Protein AF-A0A7J7PMC8-F1 (afdb_monomer_lite)

pLDDT: mean 83.86, std 11.45, range [52.03, 97.31]

Sequence (233 aa):
MDSVKEAADKAATAVDSGLNQASSTVRSTLAQATATAQGWLAHGETYWNTAKAHANETVGYFGTLEDEAVGYLKGGLEYCVHHPYVSYPAAAAITLAALPGVRRAAYRATLGRLRNPEAVVSSAEAKLSTIGAKAEEFGAESRKLQGRAQLAHEEMMRGYTKLKAARQELQRLESAVGRSERMAGAVLSDLRAMRQNPRATELRSEAALKLSLLRQQRSALQKEIKWIAAKDV

Radius of gyration: 49.26 Å; chains: 1; bounding box: 99×96×105 Å

Foldseek 3Di:
DVVVVVVVVVVVVVVVVVVVVVVVVVVVVVVVVVVVVVVVVVVVVVVVVVVVVVVVVVVVVVVVVVVVVVVVVVVVVVVCVVCVVPNVVVVVVVVQCPDPVNVVVVCCVPVVVVDDPVVVVVVVVVVVVVVVVVVVVVVVVVVVVVVVVVVVVVVVVVVLVVLVVVLVVLVVVLVVLVVVLVVLVVLLVVLVVVPPDPVSVVVNVVSVVSNVVSVVVSVVSVVSSVVSVVVND

Secondary structure (DSSP, 8-state):
-HHHHHHHHHHHHHHHHHHHHHHHHHHHHHHHHHHHHHHHHHHHHHHHHHHHHHHHHHHHHHHHHHHHHHHHHHHHHHHHHH-HHHHHHHHHHHHHHHSHHHHHHHHHHHTGGGS-HHHHHHHHHHHHHHHHHHHHHHHHHHHHHHHHHHHHHHHHHHHHHHHHHHHHHHHHHHHHHHHHHHHHHHHHHHHHH-TT-HHHHHHHHHHHHHHHHHHHHHHHHHHHHHHHHHT--

Structure (mmCIF, N/CA/C/O backbone):
data_AF-A0A7J7PMC8-F1
#
_entry.id   AF-A0A7J7PMC8-F1
#
loop_
_atom_site.group_PDB
_atom_site.id
_atom_site.type_symbol
_atom_site.label_atom_id
_atom_site.label_alt_id
_atom_site.label_comp_id
_atom_site.label_asym_id
_atom_site.label_entity_id
_atom_site.label_seq_id
_atom_site.pdbx_PDB_ins_code
_atom_site.Cartn_x
_atom_site.Cartn_y
_atom_site.Cartn_z
_atom_site.occupancy
_atom_site.B_iso_or_equiv
_atom_site.auth_seq_id
_atom_site.auth_comp_id
_atom_site.auth_asym_id
_atom_site.auth_atom_id
_atom_site.pdbx_PDB_model_num
ATOM 1 N N . MET A 1 1 ? -62.720 65.442 -28.926 1.00 52.03 1 MET A N 1
ATOM 2 C CA . MET A 1 1 ? -62.947 63.994 -29.132 1.00 52.03 1 MET A CA 1
ATOM 3 C C . MET A 1 1 ? -62.563 63.537 -30.540 1.00 52.03 1 MET A C 1
ATOM 5 O O . MET A 1 1 ? -62.319 62.350 -30.710 1.00 52.03 1 MET A O 1
ATOM 9 N N . ASP A 1 2 ? -62.427 64.440 -31.518 1.00 55.53 2 ASP A N 1
ATOM 10 C CA . ASP A 1 2 ? -62.220 64.049 -32.924 1.00 55.53 2 ASP A CA 1
ATOM 11 C C . ASP A 1 2 ? -60.775 63.669 -33.289 1.00 55.53 2 ASP A C 1
ATOM 13 O O . ASP A 1 2 ? -60.567 62.784 -34.112 1.00 55.53 2 ASP A O 1
ATOM 17 N N . SER A 1 3 ? -59.768 64.209 -32.595 1.00 56.19 3 SER A N 1
ATOM 18 C CA . SER A 1 3 ? -58.355 63.862 -32.831 1.00 56.19 3 SER A CA 1
ATOM 19 C C . SER A 1 3 ? -57.987 62.419 -32.459 1.00 56.19 3 SER A C 1
ATOM 21 O O . SER A 1 3 ? -57.021 61.871 -32.981 1.00 56.19 3 SER A O 1
ATOM 23 N N . VAL A 1 4 ? -58.757 61.784 -31.569 1.00 56.53 4 VAL A N 1
ATOM 24 C CA . VAL A 1 4 ? -58.501 60.408 -31.109 1.00 56.53 4 VAL A CA 1
ATOM 25 C C . VAL A 1 4 ? -59.064 59.379 -32.094 1.00 56.53 4 VAL A C 1
ATOM 27 O O . VAL A 1 4 ? -58.475 58.316 -32.267 1.00 56.53 4 VAL A O 1
ATOM 30 N N . LYS A 1 5 ? -60.169 59.699 -32.781 1.00 61.41 5 LYS A N 1
ATOM 31 C CA . LYS A 1 5 ? -60.786 58.801 -33.771 1.00 61.41 5 LYS A CA 1
ATOM 32 C C . LYS A 1 5 ? -59.964 58.720 -35.056 1.00 61.41 5 LYS A C 1
ATOM 34 O O . LYS A 1 5 ? -59.686 57.627 -35.528 1.00 61.41 5 LYS A O 1
ATOM 39 N N . GLU A 1 6 ? -59.474 59.853 -35.556 1.00 62.59 6 GLU A N 1
ATOM 40 C CA . GLU A 1 6 ? -58.643 59.868 -36.767 1.00 62.59 6 GLU A CA 1
ATOM 41 C C . GLU A 1 6 ? -57.285 59.170 -36.558 1.00 62.59 6 GLU A C 1
ATOM 43 O O . GLU A 1 6 ? -56.764 58.507 -37.458 1.00 62.59 6 GLU A O 1
ATOM 48 N N . ALA A 1 7 ? -56.725 59.265 -35.348 1.00 58.41 7 ALA A N 1
ATOM 49 C CA . ALA A 1 7 ? -55.521 58.529 -34.976 1.00 58.41 7 ALA A CA 1
ATOM 50 C C . ALA A 1 7 ? -55.766 57.009 -34.909 1.00 58.41 7 ALA A C 1
ATOM 52 O O . ALA A 1 7 ? -54.889 56.235 -35.293 1.00 58.41 7 ALA A O 1
ATOM 53 N N . ALA A 1 8 ? -56.954 56.578 -34.472 1.00 58.22 8 ALA A N 1
ATOM 54 C CA . ALA A 1 8 ? -57.319 55.165 -34.401 1.00 58.22 8 ALA A CA 1
ATOM 55 C C . ALA A 1 8 ? -57.505 54.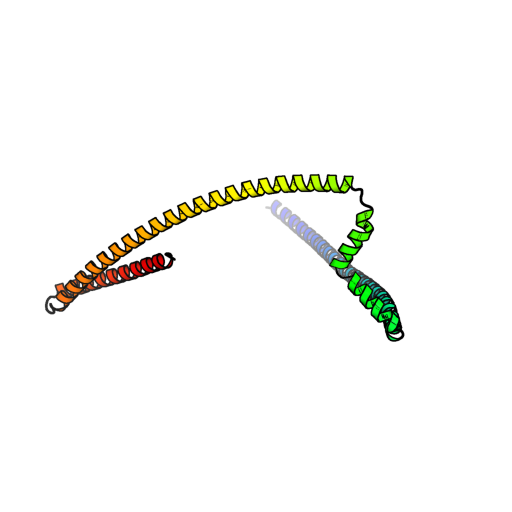533 -35.793 1.00 58.22 8 ALA A C 1
ATOM 57 O O . ALA A 1 8 ? -57.011 53.432 -36.025 1.00 58.22 8 ALA A O 1
ATOM 58 N N . ASP A 1 9 ? -58.119 55.240 -36.744 1.00 67.06 9 ASP A N 1
ATOM 59 C CA . ASP A 1 9 ? -58.353 54.712 -38.100 1.00 67.06 9 ASP A CA 1
ATOM 60 C C . ASP A 1 9 ? -57.059 54.635 -38.934 1.00 67.06 9 ASP A C 1
ATOM 62 O O . ASP A 1 9 ? -56.828 53.680 -39.686 1.00 67.06 9 ASP A O 1
ATOM 66 N N . LYS A 1 10 ? -56.148 55.600 -38.750 1.00 64.56 10 LYS A N 1
ATOM 67 C CA . LYS A 1 10 ? -54.796 55.547 -39.337 1.00 64.56 10 LYS A CA 1
ATOM 68 C C . LYS A 1 10 ? -53.956 54.427 -38.722 1.00 64.56 10 LYS A C 1
ATOM 70 O O . LYS A 1 10 ? -53.191 53.780 -39.433 1.00 64.56 10 LYS A O 1
ATOM 75 N N . ALA A 1 11 ? -54.126 54.156 -37.427 1.00 56.31 11 ALA A N 1
ATOM 76 C CA . ALA A 1 11 ? -53.477 53.025 -36.775 1.00 56.31 11 ALA A CA 1
ATOM 77 C C . ALA A 1 11 ? -54.032 51.681 -37.280 1.00 56.31 11 ALA A C 1
ATOM 79 O O . ALA A 1 11 ? -53.249 50.785 -37.576 1.00 56.31 11 ALA A O 1
ATOM 80 N N . ALA A 1 12 ? -55.350 51.549 -37.455 1.00 59.19 12 ALA A N 1
ATOM 81 C CA . ALA A 1 12 ? -55.974 50.320 -37.948 1.00 59.19 12 ALA A CA 1
ATOM 82 C C . ALA A 1 12 ? -55.520 49.964 -39.377 1.00 59.19 12 ALA A C 1
ATOM 84 O O . ALA A 1 12 ? -55.101 48.841 -39.646 1.00 59.19 12 ALA A O 1
ATOM 85 N N . THR A 1 13 ? -55.498 50.945 -40.280 1.00 68.75 13 THR A N 1
ATOM 86 C CA . THR A 1 13 ? -55.060 50.742 -41.674 1.00 68.75 13 THR A CA 1
ATOM 87 C C . THR A 1 13 ? -53.552 50.480 -41.802 1.00 68.75 13 THR A C 1
ATOM 89 O O . THR A 1 13 ? -53.120 49.686 -42.648 1.00 68.75 13 THR A O 1
ATOM 92 N N . ALA A 1 14 ? -52.733 51.081 -40.933 1.00 62.78 14 ALA A N 1
ATOM 93 C CA . ALA A 1 14 ? -51.304 50.780 -40.835 1.00 62.78 14 ALA A CA 1
ATOM 94 C C . ALA A 1 14 ? -51.043 49.360 -40.297 1.00 62.78 14 ALA A C 1
ATOM 96 O O . ALA A 1 14 ? -50.119 48.685 -40.752 1.00 62.78 14 ALA A O 1
ATOM 97 N N . VAL A 1 15 ? -51.880 48.877 -39.374 1.00 64.44 15 VAL A N 1
ATOM 98 C CA . VAL A 1 15 ? -51.790 47.511 -38.838 1.00 64.44 15 VAL A CA 1
ATOM 99 C C . VAL A 1 15 ? -52.182 46.476 -39.895 1.00 64.44 15 VAL A C 1
ATOM 101 O O . VAL A 1 15 ? -51.445 45.510 -40.082 1.00 64.44 15 VAL A O 1
ATOM 104 N N . ASP A 1 16 ? -53.262 46.691 -40.649 1.00 70.56 16 ASP A N 1
ATOM 105 C CA . ASP 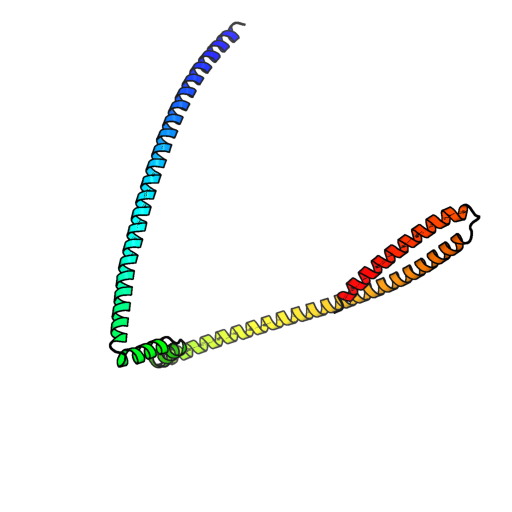A 1 16 ? -53.711 45.741 -41.680 1.00 70.56 16 ASP A CA 1
ATOM 106 C C . ASP A 1 16 ? -52.749 45.645 -42.874 1.00 70.56 16 ASP A C 1
ATOM 108 O O . ASP A 1 16 ? -52.487 44.560 -43.405 1.00 70.56 16 ASP A O 1
ATOM 112 N N . SER A 1 17 ? -52.172 46.771 -43.298 1.00 67.38 17 SER A N 1
ATOM 113 C CA . SER A 1 17 ? -51.145 46.774 -44.348 1.00 67.38 17 SER A CA 1
ATOM 114 C C . SER A 1 17 ? -49.839 46.125 -43.872 1.00 67.38 17 SER A C 1
ATOM 116 O O . SER A 1 17 ? -49.246 45.332 -44.612 1.00 67.38 17 SER A O 1
ATOM 118 N N . GLY A 1 18 ? -49.445 46.369 -42.616 1.00 60.53 18 GLY A N 1
ATOM 119 C CA . GLY A 1 18 ? -48.315 45.697 -41.974 1.00 60.53 18 GLY A CA 1
ATOM 120 C C . GLY A 1 18 ? -48.511 44.182 -41.852 1.00 60.53 18 GLY A C 1
ATOM 121 O O . GLY A 1 18 ? -47.595 43.414 -42.151 1.00 60.53 18 GLY A O 1
ATOM 122 N N . LEU A 1 19 ? -49.718 43.731 -41.499 1.00 67.56 19 LEU A N 1
ATOM 123 C CA . LEU A 1 19 ? -50.051 42.312 -41.357 1.00 67.56 19 LEU A CA 1
ATOM 124 C C . LEU A 1 19 ? -50.004 41.568 -42.699 1.00 67.56 19 LEU A C 1
ATOM 126 O O . LEU A 1 19 ? -49.480 40.454 -42.782 1.00 67.56 19 LEU A O 1
ATOM 130 N N . ASN A 1 20 ? -50.492 42.191 -43.773 1.00 72.88 20 ASN A N 1
ATOM 131 C CA . ASN A 1 20 ? -50.472 41.586 -45.103 1.00 72.88 20 ASN A CA 1
ATOM 132 C C . ASN A 1 20 ? -49.051 41.461 -45.667 1.00 72.88 20 ASN A C 1
ATOM 134 O O . ASN A 1 20 ? -48.698 40.397 -46.190 1.00 72.88 20 ASN A O 1
ATOM 138 N N . GLN A 1 21 ? -48.210 42.487 -45.495 1.00 68.38 21 GLN A N 1
ATOM 139 C CA . GLN A 1 21 ? -46.796 42.413 -45.873 1.00 68.38 21 GLN A CA 1
ATOM 140 C C . GLN A 1 21 ? -46.060 41.338 -45.070 1.00 68.38 21 GLN A C 1
ATOM 142 O O . GLN A 1 21 ? -45.374 40.509 -45.672 1.00 68.38 21 GLN A O 1
ATOM 147 N N . ALA A 1 22 ? -46.284 41.269 -43.754 1.00 62.62 22 ALA A N 1
ATOM 148 C CA . ALA A 1 22 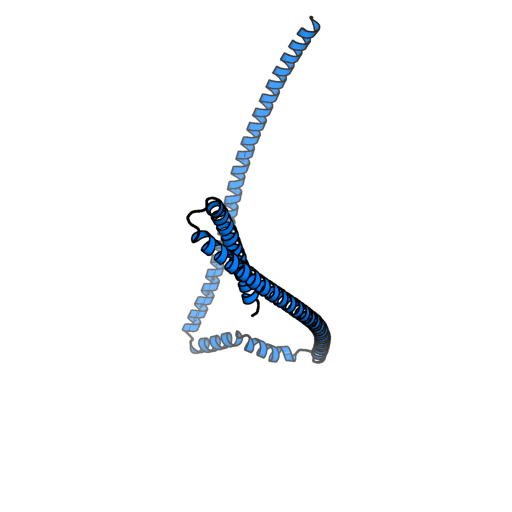? -45.722 40.225 -42.902 1.00 62.62 22 ALA A CA 1
ATOM 149 C C . ALA A 1 22 ? -46.166 38.812 -43.327 1.00 62.62 22 ALA A C 1
ATOM 151 O O . ALA A 1 22 ? -45.364 37.883 -43.338 1.00 62.62 22 ALA A O 1
ATOM 152 N N . SER A 1 23 ? -47.422 38.625 -43.745 1.00 69.88 23 SER A N 1
ATOM 153 C CA . SER A 1 23 ? -47.885 37.309 -44.207 1.00 69.88 23 SER A CA 1
ATOM 154 C C . SER A 1 23 ? -47.212 36.874 -45.516 1.00 69.88 23 SER A C 1
ATOM 156 O O . SER A 1 23 ? -46.875 35.700 -45.692 1.00 69.88 23 SER A O 1
ATOM 158 N N . SER A 1 24 ? -46.981 37.820 -46.432 1.00 72.81 24 SER A N 1
ATOM 159 C CA . SER A 1 24 ? -46.370 37.536 -47.731 1.00 72.81 24 SER A CA 1
ATOM 160 C C . SER A 1 24 ? -44.886 37.181 -47.604 1.00 72.81 24 SER A C 1
ATOM 162 O O . SER A 1 24 ? -44.416 36.262 -48.278 1.00 72.81 24 SER A O 1
ATOM 164 N N . THR A 1 25 ? -44.172 37.828 -46.677 1.00 69.06 25 THR A N 1
ATOM 165 C CA . THR A 1 25 ? -42.769 37.527 -46.370 1.00 69.06 25 THR A CA 1
ATOM 166 C C . THR A 1 25 ? -42.620 36.199 -45.632 1.00 69.06 25 THR A C 1
ATOM 168 O O . THR A 1 25 ? -41.703 35.435 -45.925 1.00 69.06 25 THR A O 1
ATOM 171 N N . VAL A 1 26 ? -43.552 35.843 -44.743 1.00 72.50 26 VAL A N 1
ATOM 172 C CA . VAL A 1 26 ? -43.572 34.517 -44.096 1.00 72.50 26 VAL A CA 1
ATOM 173 C C . VAL A 1 26 ? -43.814 33.393 -45.112 1.00 72.50 26 VAL A C 1
ATOM 175 O O . VAL A 1 26 ? -43.159 32.355 -45.063 1.00 72.50 26 VAL A O 1
ATOM 178 N N . ARG A 1 27 ? -44.718 33.582 -46.080 1.00 73.00 27 ARG A N 1
ATOM 179 C CA . ARG A 1 27 ? -44.982 32.556 -47.106 1.00 73.00 27 ARG A CA 1
ATOM 180 C C . ARG A 1 27 ? -43.808 32.367 -48.063 1.00 73.00 27 ARG A C 1
ATOM 182 O O . ARG A 1 27 ? -43.481 31.229 -48.395 1.00 73.00 27 ARG A O 1
ATOM 189 N N . SER A 1 28 ? -43.167 33.451 -48.496 1.00 75.00 28 SER A N 1
ATOM 190 C CA . SER A 1 28 ? -42.015 33.363 -49.399 1.00 75.00 28 SER A CA 1
ATOM 191 C C . SER A 1 28 ? -40.790 32.760 -48.709 1.00 75.00 28 SER A C 1
ATOM 193 O O . SER A 1 28 ? -40.121 31.912 -49.299 1.00 75.00 28 SER A O 1
ATOM 195 N N . THR A 1 29 ? -40.541 33.105 -47.442 1.00 66.38 29 THR A N 1
ATOM 196 C CA . THR A 1 29 ? -39.465 32.493 -46.645 1.00 66.38 29 THR A CA 1
ATOM 197 C C . THR A 1 29 ? -39.708 31.007 -46.398 1.00 66.38 29 THR A C 1
ATOM 199 O O . THR A 1 29 ? -38.778 30.216 -46.528 1.00 66.38 29 THR A O 1
ATOM 202 N N . LEU A 1 30 ? -40.951 30.589 -46.142 1.00 70.69 30 LEU A N 1
ATOM 203 C CA . LEU A 1 30 ? -41.291 29.172 -45.992 1.00 70.69 30 LEU A CA 1
ATOM 204 C C . LEU A 1 30 ? -41.122 28.385 -47.307 1.00 70.69 30 LEU A C 1
ATOM 206 O O . LEU A 1 30 ? -40.596 27.270 -47.306 1.00 70.69 30 LEU A O 1
ATOM 210 N N . ALA A 1 31 ? -41.516 28.963 -48.444 1.00 75.94 31 ALA A N 1
ATOM 211 C CA . ALA A 1 31 ? -41.320 28.347 -49.759 1.00 75.94 31 ALA A CA 1
ATOM 212 C C . ALA A 1 31 ? -39.826 28.206 -50.115 1.00 75.94 31 ALA A C 1
ATOM 214 O O . ALA A 1 31 ? -39.395 27.174 -50.626 1.00 75.94 31 ALA A O 1
ATOM 215 N N . GLN A 1 32 ? -39.006 29.205 -49.784 1.00 74.75 32 GLN A N 1
ATOM 216 C CA . GLN A 1 32 ? -37.554 29.131 -49.969 1.00 74.75 32 GLN A CA 1
ATOM 217 C C . GLN A 1 32 ? -36.899 28.136 -48.999 1.00 74.75 32 GLN A C 1
ATOM 219 O O . GLN A 1 32 ? -36.015 27.381 -49.401 1.00 74.75 32 GLN A O 1
ATOM 224 N N . ALA A 1 33 ? -37.357 28.067 -47.746 1.00 66.25 33 ALA A N 1
ATOM 225 C CA . ALA A 1 33 ? -36.868 27.102 -46.762 1.00 66.25 33 ALA A CA 1
ATOM 226 C C . ALA A 1 33 ? -37.178 25.652 -47.171 1.00 66.25 33 ALA A C 1
ATOM 228 O O . ALA A 1 33 ? -36.346 24.765 -47.009 1.00 66.25 33 ALA A O 1
ATOM 229 N N . THR A 1 34 ? -38.351 25.403 -47.753 1.00 69.50 34 THR A N 1
ATOM 230 C CA . THR A 1 34 ? -38.737 24.062 -48.223 1.00 69.50 34 THR A CA 1
ATOM 231 C C . THR A 1 34 ? -37.997 23.656 -49.497 1.00 69.50 34 THR A C 1
ATOM 233 O O . THR A 1 34 ? -37.491 22.537 -49.567 1.00 69.50 34 THR A O 1
ATOM 236 N N . ALA A 1 35 ? -37.844 24.563 -50.467 1.00 73.31 35 ALA A N 1
ATOM 237 C CA . ALA A 1 35 ? -37.069 24.300 -51.682 1.00 73.31 35 ALA A CA 1
ATOM 238 C C . ALA A 1 35 ? -35.579 24.062 -51.379 1.00 73.31 35 ALA A C 1
ATOM 240 O O . ALA A 1 35 ? -34.966 23.147 -51.928 1.00 73.31 35 ALA A O 1
ATOM 241 N N . THR A 1 36 ? -35.001 24.841 -50.458 1.00 70.81 36 THR A N 1
ATOM 242 C CA . THR A 1 36 ? -33.620 24.618 -50.007 1.00 70.81 36 THR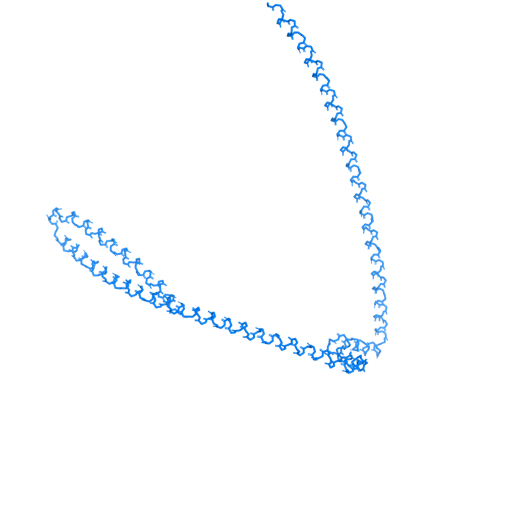 A CA 1
ATOM 243 C C . THR A 1 36 ? -33.501 23.296 -49.257 1.00 70.81 36 THR A C 1
ATOM 245 O O . THR A 1 36 ? -32.619 22.512 -49.593 1.00 70.81 36 THR A O 1
ATOM 248 N N . ALA A 1 37 ? -34.410 22.979 -48.327 1.00 69.25 37 ALA A N 1
ATOM 249 C CA . ALA A 1 37 ? -34.408 21.698 -47.614 1.00 69.25 37 ALA A CA 1
ATOM 250 C C . ALA A 1 37 ? -34.471 20.483 -48.560 1.00 69.25 37 ALA A C 1
ATOM 252 O O . ALA A 1 37 ? -33.741 19.514 -48.362 1.00 69.25 37 ALA A O 1
ATOM 253 N N . GLN A 1 38 ? -35.283 20.543 -49.620 1.00 74.00 38 GLN A N 1
ATOM 254 C CA . GLN A 1 38 ? -35.335 19.485 -50.635 1.00 74.00 38 GLN A CA 1
ATOM 255 C C . GLN A 1 38 ? -34.044 19.404 -51.466 1.00 74.00 38 GLN A C 1
ATOM 257 O O . GLN A 1 38 ? -33.567 18.303 -51.744 1.00 74.00 38 GLN A O 1
ATOM 262 N N . GLY A 1 39 ? -33.430 20.545 -51.799 1.00 72.31 39 GLY A N 1
ATOM 263 C CA . GLY A 1 39 ? -32.120 20.591 -52.455 1.00 72.31 39 GLY A CA 1
ATOM 264 C C . GLY A 1 39 ? -31.012 19.938 -51.621 1.00 72.31 39 GLY A C 1
ATOM 265 O O . GLY A 1 39 ? -30.233 19.147 -52.151 1.00 72.31 39 GLY A O 1
ATOM 266 N N . TRP A 1 40 ? -30.991 20.187 -50.306 1.00 70.50 40 TRP A N 1
ATOM 267 C CA . TRP A 1 40 ? -30.036 19.573 -49.374 1.00 70.50 40 TRP A CA 1
ATOM 268 C C . TRP A 1 40 ? -30.191 18.051 -49.279 1.00 70.50 40 TRP A C 1
ATOM 270 O O . TRP A 1 40 ? -29.186 17.343 -49.250 1.00 70.50 40 TRP A O 1
ATOM 280 N N . LEU A 1 41 ? -31.423 17.534 -49.276 1.00 75.38 41 LEU A N 1
ATOM 281 C CA . LEU A 1 41 ? -31.673 16.088 -49.260 1.00 75.38 41 LEU A CA 1
ATOM 282 C C . LEU A 1 41 ? -31.197 15.411 -50.551 1.00 75.38 41 LEU A C 1
ATOM 284 O O . LEU A 1 41 ? -30.495 14.402 -50.487 1.00 75.38 41 LEU A O 1
ATOM 288 N N . ALA A 1 42 ? -31.497 16.004 -51.710 1.00 75.06 42 ALA A N 1
ATOM 289 C CA . ALA A 1 42 ? -31.033 15.490 -52.998 1.00 75.06 42 ALA A CA 1
ATOM 290 C C . ALA A 1 42 ? -29.498 15.511 -53.102 1.00 75.06 42 ALA A C 1
ATOM 292 O O . ALA A 1 42 ? -28.886 14.560 -53.587 1.00 75.06 42 ALA A O 1
ATOM 293 N N . HIS A 1 43 ? -28.853 16.567 -52.594 1.00 76.62 43 HIS A N 1
ATOM 294 C CA . HIS A 1 43 ? -27.392 16.632 -52.538 1.00 76.62 43 HIS A CA 1
ATOM 295 C C . HIS A 1 43 ? -26.831 15.563 -51.588 1.00 76.62 43 HIS A C 1
ATOM 297 O O . HIS A 1 43 ? -25.891 14.857 -51.955 1.00 76.62 43 HIS A O 1
ATOM 303 N N . GLY A 1 44 ? -27.453 15.363 -50.422 1.00 74.94 44 GLY A N 1
ATOM 304 C CA . GLY A 1 44 ? -27.078 14.323 -49.461 1.00 74.94 44 GLY A CA 1
ATOM 305 C C . GLY A 1 44 ? -27.077 12.910 -50.053 1.00 74.94 44 GLY A C 1
ATOM 306 O O . GLY A 1 44 ? -26.111 12.171 -49.863 1.00 74.94 44 GLY A O 1
ATOM 307 N N . GLU A 1 45 ? -28.100 12.547 -50.832 1.00 78.19 45 GLU A N 1
ATOM 308 C CA . GLU A 1 45 ? -28.149 11.240 -51.503 1.00 78.19 45 GLU A CA 1
ATOM 309 C C . GLU A 1 45 ? -27.053 11.079 -52.561 1.00 78.19 45 GLU A C 1
ATOM 3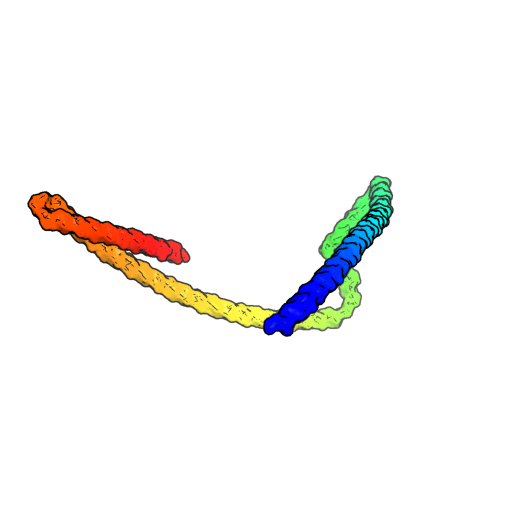11 O O . GLU A 1 45 ? -26.436 10.016 -52.655 1.00 78.19 45 GLU A O 1
ATOM 316 N N . THR A 1 46 ? -26.755 12.129 -53.331 1.00 80.06 46 THR A N 1
ATOM 317 C CA . THR A 1 46 ? -25.687 12.055 -54.338 1.00 80.06 46 THR A CA 1
ATOM 318 C C . THR A 1 46 ? -24.305 11.870 -53.708 1.00 80.06 46 THR A C 1
ATOM 320 O O . THR A 1 46 ? -23.561 11.006 -54.167 1.00 80.06 46 THR A O 1
ATOM 323 N N . TYR A 1 47 ? -23.983 12.578 -52.616 1.00 80.69 47 TYR A N 1
ATOM 324 C CA . TYR A 1 47 ? -22.728 12.377 -51.874 1.00 80.69 47 TYR A CA 1
ATOM 325 C C . TYR A 1 47 ? -22.634 10.987 -51.245 1.00 80.69 47 TYR A C 1
ATOM 327 O O . TYR A 1 47 ? -21.566 10.381 -51.210 1.00 80.69 47 TYR A O 1
ATOM 335 N N . TRP A 1 48 ? -23.755 10.462 -50.753 1.00 78.00 48 TRP A N 1
ATOM 336 C CA . TRP A 1 48 ? -23.792 9.131 -50.161 1.00 78.00 48 TRP A CA 1
ATOM 337 C C . TRP A 1 48 ? -23.545 8.030 -51.197 1.00 78.00 48 TRP A C 1
ATOM 339 O O . TRP A 1 48 ? -22.791 7.086 -50.948 1.00 78.00 48 TRP A O 1
ATOM 349 N N . ASN A 1 49 ? -24.140 8.163 -52.381 1.00 86.00 49 ASN A N 1
ATOM 350 C CA . ASN A 1 49 ? -23.978 7.191 -53.455 1.00 86.00 49 ASN A CA 1
ATOM 351 C C . ASN A 1 49 ? -22.576 7.247 -54.082 1.00 86.00 49 ASN A C 1
ATOM 353 O O . ASN A 1 49 ? -22.005 6.193 -54.363 1.00 86.00 49 ASN A O 1
ATOM 357 N N . THR A 1 50 ? -21.976 8.433 -54.228 1.00 84.69 50 THR A N 1
ATOM 358 C CA . THR A 1 50 ? -20.583 8.559 -54.695 1.00 84.69 50 THR A CA 1
ATOM 359 C C . THR A 1 50 ? -19.584 8.033 -53.666 1.00 84.69 50 THR A C 1
ATOM 361 O O . THR A 1 50 ? -18.655 7.314 -54.032 1.00 84.69 50 THR A O 1
ATOM 364 N N . ALA A 1 51 ? -19.808 8.280 -52.371 1.00 79.62 51 ALA A N 1
ATOM 365 C CA . ALA A 1 51 ? -18.984 7.712 -51.306 1.00 79.62 51 ALA A CA 1
ATOM 366 C C . ALA A 1 51 ? -19.032 6.174 -51.293 1.00 79.62 51 ALA A C 1
ATOM 368 O O . ALA A 1 51 ? -17.993 5.523 -51.182 1.00 79.62 51 ALA A O 1
ATOM 369 N N . LYS A 1 52 ? -20.219 5.576 -51.468 1.00 87.69 52 LYS A N 1
ATOM 370 C CA . LYS A 1 52 ? -20.366 4.117 -51.602 1.00 87.69 52 LYS A CA 1
ATOM 371 C C . LYS A 1 52 ? -19.668 3.562 -52.841 1.00 87.69 52 LYS A C 1
ATOM 373 O O . LYS A 1 52 ? -19.069 2.494 -52.757 1.00 87.69 52 LYS A O 1
ATOM 378 N N . ALA A 1 53 ? -19.735 4.266 -53.969 1.00 85.81 53 ALA A N 1
ATOM 379 C CA . ALA A 1 53 ? -19.067 3.842 -55.196 1.00 85.81 53 ALA A CA 1
ATOM 380 C C . ALA A 1 53 ? -17.540 3.781 -55.010 1.00 85.81 53 ALA A C 1
ATOM 382 O O . ALA A 1 53 ? -16.940 2.749 -55.298 1.00 85.81 53 ALA A O 1
ATOM 383 N N . HIS A 1 54 ? -16.933 4.817 -54.421 1.00 82.94 54 HIS A N 1
ATOM 384 C CA . HIS A 1 54 ? -15.494 4.828 -54.126 1.00 82.94 54 HIS A CA 1
ATOM 385 C C . HIS A 1 54 ? -15.088 3.810 -53.048 1.00 82.94 54 HIS A C 1
ATOM 387 O O . HIS A 1 54 ? -14.023 3.196 -53.133 1.00 82.94 54 HIS A O 1
ATOM 393 N N . ALA A 1 55 ? -15.938 3.574 -52.045 1.00 78.19 55 ALA A N 1
ATOM 394 C CA . ALA A 1 55 ? -15.698 2.521 -51.060 1.00 78.19 55 ALA A CA 1
ATOM 395 C C . ALA A 1 55 ? -15.686 1.126 -51.713 1.00 78.19 55 ALA A C 1
ATOM 397 O O . ALA A 1 55 ? -14.794 0.328 -51.444 1.00 78.19 55 ALA A O 1
ATOM 398 N N . ASN A 1 56 ? -16.618 0.840 -52.623 1.00 84.38 56 ASN A N 1
ATOM 399 C CA . ASN A 1 56 ? -16.647 -0.446 -53.324 1.00 84.38 56 ASN A CA 1
ATOM 400 C C . ASN A 1 56 ? -15.488 -0.607 -54.316 1.00 84.38 56 ASN A C 1
ATOM 402 O O . ASN A 1 56 ? -14.951 -1.703 -54.449 1.00 84.38 56 ASN A O 1
ATOM 406 N N . GLU A 1 57 ? -15.072 0.470 -54.980 1.00 84.69 57 GLU A N 1
ATOM 407 C CA . GLU A 1 57 ? -13.916 0.466 -55.880 1.00 84.69 57 GLU A CA 1
ATOM 408 C C . GLU A 1 57 ? -12.611 0.162 -55.127 1.00 84.69 57 GLU A C 1
ATOM 410 O O . GLU A 1 57 ? -11.832 -0.693 -55.549 1.00 84.69 57 GLU A O 1
ATOM 415 N N . THR A 1 58 ? -12.403 0.793 -53.965 1.00 72.94 58 THR A N 1
ATOM 416 C CA . THR A 1 58 ? -11.223 0.521 -53.127 1.00 72.94 58 THR A CA 1
ATOM 417 C C . THR A 1 58 ? -11.222 -0.910 -52.596 1.00 72.94 58 THR A C 1
ATOM 419 O O . THR A 1 58 ? -10.196 -1.582 -52.688 1.00 72.94 58 THR A O 1
ATOM 422 N N . VAL A 1 59 ? -12.361 -1.421 -52.116 1.00 81.81 59 VAL A N 1
ATOM 423 C CA . VAL A 1 59 ? -12.487 -2.820 -51.670 1.00 81.81 59 VAL A CA 1
ATOM 424 C C . VAL A 1 59 ? -12.215 -3.800 -52.817 1.00 81.81 59 VAL A C 1
ATOM 426 O O . VAL A 1 59 ? -11.511 -4.786 -52.611 1.00 81.81 59 VAL A O 1
ATOM 429 N N . GLY A 1 60 ? -12.698 -3.513 -54.029 1.00 82.56 60 GLY A N 1
ATOM 430 C CA . GLY A 1 60 ? -12.405 -4.321 -55.215 1.00 82.56 60 GLY A CA 1
ATOM 431 C C . GLY A 1 60 ? -10.913 -4.347 -55.559 1.00 82.56 60 GLY A C 1
ATOM 432 O O . GLY A 1 60 ? -10.359 -5.417 -55.802 1.00 82.56 60 GLY A O 1
ATOM 433 N N . TYR A 1 61 ? -10.240 -3.195 -55.504 1.00 81.50 61 TYR A N 1
ATOM 434 C CA . TYR A 1 61 ? -8.797 -3.102 -55.746 1.00 81.50 61 TYR A CA 1
ATOM 435 C C . TYR A 1 61 ? -7.983 -3.892 -54.709 1.00 81.50 61 TYR A C 1
ATOM 437 O O . TYR A 1 61 ? -7.075 -4.642 -55.074 1.00 81.50 61 TYR A O 1
ATOM 445 N N . PHE A 1 62 ? -8.346 -3.803 -53.425 1.00 76.38 62 PHE A N 1
ATOM 446 C CA . PHE A 1 62 ? -7.725 -4.625 -52.381 1.00 76.38 62 PHE A CA 1
ATOM 447 C C . PHE A 1 62 ? -7.955 -6.120 -52.609 1.00 76.38 62 PHE A C 1
ATOM 449 O O . PHE A 1 62 ? -7.005 -6.885 -52.474 1.00 76.38 62 PHE A O 1
ATOM 456 N N . GLY A 1 63 ? -9.159 -6.520 -53.029 1.00 82.69 63 GLY A N 1
ATOM 457 C CA . GLY A 1 63 ? -9.457 -7.911 -53.374 1.00 82.69 63 GLY A CA 1
ATOM 458 C C . GLY A 1 63 ? -8.562 -8.446 -54.493 1.00 82.69 63 GLY A C 1
ATOM 459 O O . GLY A 1 63 ? -8.028 -9.541 -54.376 1.00 82.69 63 GLY A O 1
ATOM 460 N N . THR A 1 64 ? -8.303 -7.652 -55.538 1.00 86.31 64 THR A N 1
ATOM 461 C CA . THR A 1 64 ? -7.415 -8.084 -56.636 1.00 86.31 64 THR A CA 1
ATOM 462 C C . THR A 1 64 ? -5.954 -8.246 -56.211 1.00 86.31 64 THR A C 1
ATOM 464 O O . THR A 1 64 ? -5.295 -9.192 -56.637 1.00 86.31 64 THR A O 1
ATOM 467 N N . LEU A 1 65 ? -5.450 -7.362 -55.342 1.00 79.69 65 LEU A N 1
ATOM 468 C CA . LEU A 1 65 ? -4.095 -7.476 -54.792 1.00 79.69 65 LEU A CA 1
ATOM 469 C C . LEU A 1 65 ? -3.972 -8.656 -53.826 1.00 79.69 65 LEU A C 1
ATOM 471 O O . LEU A 1 65 ? -2.936 -9.321 -53.790 1.00 79.69 65 LEU A O 1
ATOM 475 N N . GLU A 1 66 ? -5.018 -8.907 -53.039 1.00 82.75 66 GLU A N 1
ATOM 476 C CA . GLU A 1 66 ? -5.085 -10.054 -52.142 1.00 82.75 66 GLU A CA 1
ATOM 477 C C . GLU A 1 66 ? -5.087 -11.362 -52.936 1.00 82.75 66 GLU A C 1
ATOM 479 O O . GLU A 1 66 ? -4.267 -12.232 -52.654 1.00 82.75 66 GLU A O 1
ATOM 484 N N . ASP A 1 67 ? -5.907 -11.472 -53.981 1.00 85.44 67 ASP A N 1
ATOM 485 C CA . ASP A 1 67 ? -5.955 -12.658 -54.838 1.00 85.44 67 ASP A CA 1
ATOM 486 C C . ASP A 1 67 ? -4.623 -12.913 -55.558 1.00 85.44 67 ASP A C 1
ATOM 488 O O . ASP A 1 67 ? -4.189 -14.063 -55.661 1.00 85.44 67 ASP A O 1
ATOM 492 N N . GLU A 1 68 ? -3.923 -11.866 -56.006 1.00 83.50 68 GLU A N 1
ATOM 493 C CA . GLU A 1 68 ? -2.602 -12.017 -56.625 1.00 83.50 68 GLU A CA 1
ATOM 494 C C . GLU A 1 68 ? -1.547 -12.472 -55.599 1.00 83.50 68 GLU A C 1
ATOM 496 O O . GLU A 1 68 ? -0.790 -13.415 -55.846 1.00 83.50 68 GLU A O 1
ATOM 501 N N . ALA A 1 69 ? -1.534 -11.871 -54.404 1.00 78.50 69 ALA A N 1
ATOM 502 C CA . ALA A 1 69 ? -0.626 -12.255 -53.324 1.00 78.50 69 ALA A CA 1
ATOM 503 C C . ALA A 1 69 ? -0.880 -13.691 -52.835 1.00 78.50 69 ALA A C 1
ATOM 505 O O . ALA A 1 69 ? 0.061 -14.472 -52.660 1.00 78.50 69 ALA A O 1
ATOM 506 N N . VAL A 1 70 ? -2.149 -14.065 -52.655 1.00 86.00 70 VAL A N 1
ATOM 507 C CA . VAL A 1 70 ? -2.564 -15.427 -52.298 1.00 86.00 70 VAL A CA 1
ATOM 508 C C . VAL A 1 70 ? -2.230 -16.398 -53.432 1.00 86.00 70 VAL A C 1
ATOM 510 O O . VAL A 1 70 ? -1.782 -17.512 -53.158 1.00 86.00 70 VAL A O 1
ATOM 513 N N . GLY A 1 71 ? -2.349 -15.975 -54.692 1.00 81.88 71 GLY A N 1
ATOM 514 C CA . GLY A 1 71 ? -1.928 -16.731 -55.870 1.00 81.88 71 GLY A CA 1
ATOM 515 C C . GLY A 1 71 ? -0.433 -17.060 -55.862 1.00 81.88 71 GLY A C 1
ATOM 516 O O . GLY A 1 71 ? -0.065 -18.228 -56.000 1.00 81.88 71 GLY A O 1
ATOM 517 N N . TYR A 1 72 ? 0.435 -16.073 -55.614 1.00 83.75 72 TYR A N 1
ATOM 518 C CA . TYR A 1 72 ? 1.881 -16.308 -55.492 1.00 83.75 72 TYR A CA 1
ATOM 519 C C . TYR A 1 72 ? 2.231 -17.204 -54.304 1.00 83.75 72 TYR A C 1
ATOM 521 O O . TYR A 1 72 ? 3.089 -18.082 -54.424 1.00 83.75 72 TYR A O 1
ATOM 529 N N . LEU A 1 73 ? 1.560 -17.025 -53.164 1.00 79.62 73 LEU A N 1
ATOM 530 C CA . LEU A 1 73 ? 1.758 -17.879 -51.992 1.00 79.62 73 LEU A CA 1
ATOM 531 C C . LEU A 1 73 ? 1.336 -19.322 -52.271 1.00 79.62 73 LEU A C 1
ATOM 533 O O . LEU A 1 73 ? 2.060 -20.248 -51.908 1.00 79.62 73 LEU A O 1
ATOM 537 N N . LYS A 1 74 ? 0.203 -19.522 -52.949 1.00 83.06 74 LYS A N 1
ATOM 538 C CA . LYS A 1 74 ? -0.293 -20.846 -53.323 1.00 83.06 74 LYS A CA 1
ATOM 539 C C . LYS A 1 74 ? 0.619 -21.519 -54.347 1.00 83.06 74 LYS A C 1
ATOM 541 O O . LYS A 1 74 ? 0.965 -22.677 -54.151 1.00 83.06 74 LYS A O 1
ATOM 546 N N . GLY A 1 75 ? 1.099 -20.787 -55.354 1.00 81.75 75 GLY A N 1
ATOM 547 C CA . GLY A 1 75 ? 2.085 -21.293 -56.314 1.00 81.75 75 GLY A CA 1
ATOM 548 C C . GLY A 1 75 ? 3.423 -21.646 -55.655 1.00 81.75 75 GLY A C 1
ATOM 549 O O . GLY A 1 75 ? 4.009 -22.689 -55.942 1.00 81.75 75 GLY A O 1
ATOM 550 N N . GLY A 1 76 ? 3.882 -20.830 -54.702 1.00 78.50 76 GLY A N 1
ATOM 551 C CA . GLY A 1 76 ? 5.058 -21.138 -53.888 1.00 78.50 76 GLY A CA 1
ATOM 552 C C . GLY A 1 76 ? 4.856 -22.369 -52.999 1.00 78.50 76 GLY A C 1
ATOM 553 O O . GLY A 1 76 ? 5.772 -23.181 -52.856 1.00 78.50 76 GLY A O 1
ATOM 554 N N . LEU A 1 77 ? 3.655 -22.554 -52.443 1.00 79.00 77 LEU A N 1
ATOM 555 C CA . LEU A 1 77 ? 3.298 -23.723 -51.639 1.00 79.00 77 LEU A CA 1
ATOM 556 C C . LEU A 1 77 ? 3.238 -24.993 -52.497 1.00 79.00 77 LEU A C 1
ATOM 558 O O . LEU A 1 77 ? 3.813 -26.009 -52.118 1.00 79.00 77 LEU A O 1
ATOM 562 N N . GLU A 1 78 ? 2.610 -24.927 -53.670 1.00 82.25 78 GLU A N 1
ATOM 563 C CA . GLU A 1 78 ? 2.574 -26.020 -54.647 1.00 82.25 78 GLU A CA 1
ATOM 564 C C . GLU A 1 78 ? 3.997 -26.401 -55.084 1.00 82.25 78 GLU A C 1
ATOM 566 O O . GLU A 1 78 ? 4.363 -27.578 -55.063 1.00 82.25 78 GLU A O 1
ATOM 571 N N . TYR A 1 79 ? 4.864 -25.417 -55.343 1.00 80.00 79 TYR A N 1
ATOM 572 C CA . TYR A 1 79 ? 6.281 -25.660 -55.620 1.00 80.00 79 TYR A CA 1
ATOM 573 C C . TYR A 1 79 ? 7.002 -26.362 -54.455 1.00 80.00 79 TYR A C 1
ATOM 575 O O . TYR A 1 79 ? 7.782 -27.294 -54.678 1.00 80.00 79 TYR A O 1
ATOM 583 N N . CYS A 1 80 ? 6.711 -25.967 -53.210 1.00 80.12 80 CYS A N 1
ATOM 584 C CA . CYS A 1 80 ? 7.267 -26.597 -52.011 1.00 80.12 80 CYS A CA 1
ATOM 585 C C . CYS A 1 80 ? 6.811 -28.050 -51.829 1.00 80.12 80 CYS A C 1
ATOM 587 O O . CYS A 1 80 ? 7.599 -28.869 -51.350 1.00 80.12 80 CYS A O 1
ATOM 589 N N . VAL A 1 81 ? 5.570 -28.364 -52.212 1.00 82.19 81 VAL A N 1
ATOM 590 C CA . VAL A 1 81 ? 5.005 -29.721 -52.177 1.00 82.19 81 VAL A CA 1
ATOM 591 C C . VAL A 1 81 ? 5.662 -30.614 -53.230 1.00 82.19 81 VAL A C 1
ATOM 593 O O . VAL A 1 81 ? 5.953 -31.774 -52.948 1.00 82.19 81 VAL A O 1
ATOM 596 N N . HIS A 1 82 ? 5.964 -30.077 -54.415 1.00 86.44 82 HIS A N 1
ATOM 597 C CA . HIS A 1 82 ? 6.653 -30.823 -55.471 1.00 86.44 82 HIS A CA 1
ATOM 598 C C . HIS A 1 82 ? 8.153 -31.036 -55.204 1.00 86.44 82 HIS A C 1
ATOM 600 O O . HIS A 1 82 ? 8.724 -32.006 -55.701 1.00 86.44 82 HIS A O 1
ATOM 606 N N . HIS A 1 83 ? 8.786 -30.182 -54.392 1.00 85.19 83 HIS A N 1
ATOM 607 C CA . HIS A 1 83 ? 10.222 -30.248 -54.086 1.00 85.19 83 HIS A CA 1
ATOM 608 C C . HIS A 1 83 ? 10.497 -30.339 -52.573 1.00 85.19 83 HIS A C 1
ATOM 610 O O . HIS A 1 83 ? 11.139 -29.444 -52.007 1.00 85.19 83 HIS A O 1
ATOM 616 N N . PRO A 1 84 ? 10.074 -31.433 -51.903 1.00 79.12 84 PRO A N 1
ATOM 617 C CA . PRO A 1 84 ? 10.186 -31.583 -50.449 1.00 79.12 84 PRO A CA 1
ATOM 618 C C . PRO A 1 84 ? 11.632 -31.454 -49.940 1.00 79.12 84 PRO A C 1
ATOM 620 O O . PRO A 1 84 ? 11.884 -30.880 -48.883 1.00 79.12 84 PRO A O 1
ATOM 623 N N . TYR A 1 85 ? 12.613 -31.917 -50.716 1.00 83.00 85 TYR A N 1
ATOM 624 C CA . TYR A 1 85 ? 14.030 -31.882 -50.332 1.00 83.00 85 TYR A CA 1
ATOM 625 C C . TYR A 1 85 ? 14.632 -30.472 -50.251 1.00 83.00 85 TYR A C 1
ATOM 627 O O . TYR A 1 85 ? 15.625 -30.277 -49.555 1.00 83.00 85 TYR A O 1
ATOM 635 N N . VAL A 1 86 ? 14.043 -29.490 -50.937 1.00 83.25 86 VAL A N 1
ATOM 636 C CA . VAL A 1 86 ? 14.502 -28.090 -50.923 1.00 83.25 86 VAL A CA 1
ATOM 637 C C . VAL A 1 86 ? 13.632 -27.248 -49.989 1.00 83.25 86 VAL A C 1
ATOM 639 O O . VAL A 1 86 ? 14.136 -26.364 -49.296 1.00 83.25 86 VAL A O 1
ATOM 642 N N . SER A 1 87 ? 12.333 -27.546 -49.919 1.00 82.19 87 SER A N 1
ATOM 643 C CA . SER A 1 87 ? 11.370 -26.759 -49.150 1.00 82.19 87 SER A CA 1
ATOM 644 C C . SER A 1 87 ? 11.486 -26.958 -47.639 1.00 82.19 87 SER A C 1
ATOM 646 O O . SER A 1 87 ? 11.481 -25.968 -46.908 1.00 82.19 87 SER A O 1
ATOM 648 N N . TYR A 1 88 ? 11.669 -28.190 -47.147 1.00 82.75 88 TYR A N 1
ATOM 649 C CA . TYR A 1 88 ? 11.837 -28.445 -45.710 1.00 82.75 88 TYR A CA 1
ATOM 650 C C . TYR A 1 88 ? 13.048 -27.727 -45.086 1.00 82.75 88 TYR A C 1
ATOM 652 O O . TYR A 1 88 ? 12.860 -27.046 -44.072 1.00 82.75 88 TYR A O 1
ATOM 660 N N . PRO A 1 89 ? 14.274 -27.798 -45.648 1.00 84.81 89 PRO A N 1
ATOM 661 C CA . PRO A 1 89 ? 15.410 -27.072 -45.083 1.00 84.81 89 PRO A CA 1
ATOM 662 C C . PRO A 1 89 ? 15.278 -25.553 -45.247 1.00 84.81 89 PRO A C 1
ATOM 664 O O . PRO A 1 89 ? 15.677 -24.818 -44.346 1.00 84.81 89 PRO A O 1
ATOM 667 N N . ALA A 1 90 ? 14.678 -25.063 -46.338 1.00 84.31 90 ALA A N 1
ATOM 668 C CA . ALA A 1 90 ? 14.422 -23.634 -46.512 1.00 84.31 90 ALA A CA 1
ATOM 669 C C . ALA A 1 90 ? 13.426 -23.103 -45.465 1.00 84.31 90 ALA A C 1
ATOM 671 O O . ALA A 1 90 ? 13.687 -22.087 -44.820 1.00 84.31 90 ALA A O 1
ATOM 672 N N . ALA A 1 91 ? 12.328 -23.823 -45.221 1.00 83.50 91 ALA A N 1
ATOM 673 C CA . ALA A 1 91 ? 11.355 -23.483 -44.186 1.00 83.50 91 ALA A CA 1
ATOM 674 C C . ALA A 1 91 ? 11.976 -23.535 -42.780 1.00 83.50 91 ALA A C 1
ATOM 676 O O . ALA A 1 91 ? 11.764 -22.628 -41.970 1.00 83.50 91 ALA A O 1
ATOM 677 N N . ALA A 1 92 ? 12.801 -24.546 -42.493 1.00 85.00 92 ALA A N 1
ATOM 678 C CA . ALA A 1 92 ? 13.547 -24.642 -41.240 1.00 85.00 92 ALA A CA 1
ATOM 679 C C . ALA A 1 92 ? 14.536 -23.472 -41.059 1.00 85.00 92 ALA A C 1
ATOM 681 O O . ALA A 1 92 ? 14.641 -22.901 -39.975 1.00 85.00 92 ALA A O 1
ATOM 682 N N . ALA A 1 93 ? 15.229 -23.054 -42.120 1.00 84.44 93 ALA A N 1
ATOM 683 C CA . ALA A 1 93 ? 16.154 -21.924 -42.068 1.00 84.44 93 ALA A CA 1
ATOM 684 C C . ALA A 1 93 ? 15.428 -20.586 -41.853 1.00 84.44 93 ALA A C 1
ATOM 686 O O . ALA A 1 93 ? 15.863 -19.777 -41.032 1.00 84.44 93 ALA A O 1
ATOM 687 N N . ILE A 1 94 ? 14.302 -20.362 -42.536 1.00 84.94 94 ILE A N 1
ATOM 688 C CA . ILE A 1 94 ? 13.489 -19.145 -42.386 1.00 84.94 94 ILE A CA 1
ATOM 689 C C . ILE A 1 94 ? 12.898 -19.065 -40.975 1.00 84.94 94 ILE A C 1
ATOM 691 O O . ILE A 1 94 ? 12.964 -18.016 -40.334 1.00 84.94 94 ILE A O 1
ATOM 695 N N . THR A 1 95 ? 12.371 -20.175 -40.455 1.00 84.25 95 THR A N 1
ATOM 696 C CA . THR A 1 95 ? 11.828 -20.230 -39.088 1.00 84.25 95 THR A CA 1
ATOM 697 C C . THR A 1 95 ? 12.913 -20.014 -38.034 1.00 84.25 95 THR A C 1
ATOM 699 O O . THR A 1 95 ? 12.705 -19.239 -37.100 1.00 84.25 95 THR A O 1
ATOM 702 N N . LEU A 1 96 ? 14.105 -20.594 -38.210 1.00 84.06 96 LEU A N 1
ATOM 703 C CA . LEU A 1 96 ? 15.246 -20.329 -37.332 1.00 84.06 96 LEU A CA 1
ATOM 704 C C . LEU A 1 96 ? 15.715 -18.869 -37.408 1.00 84.06 96 LEU A C 1
ATOM 706 O O . LEU A 1 96 ? 16.008 -18.274 -36.375 1.00 84.06 96 LEU A O 1
ATOM 710 N N . ALA A 1 97 ? 15.745 -18.262 -38.595 1.00 82.88 97 ALA A N 1
ATOM 711 C CA . ALA A 1 97 ? 16.112 -16.856 -38.770 1.00 82.88 97 ALA A CA 1
ATOM 712 C C . ALA A 1 97 ? 15.070 -15.887 -38.178 1.00 82.88 97 ALA A C 1
ATOM 714 O O . ALA A 1 97 ? 15.427 -14.800 -37.710 1.00 82.88 97 ALA A O 1
ATOM 715 N N . ALA A 1 98 ? 13.795 -16.285 -38.152 1.00 83.94 98 ALA A N 1
ATOM 716 C CA . ALA A 1 98 ? 12.713 -15.519 -37.538 1.00 83.94 98 ALA A CA 1
ATOM 717 C C . ALA A 1 98 ? 12.788 -15.500 -35.999 1.00 83.94 98 ALA A C 1
ATOM 719 O O . ALA A 1 98 ? 12.253 -14.581 -35.370 1.00 83.94 98 ALA A O 1
ATOM 720 N N . LEU A 1 99 ? 13.484 -16.460 -35.373 1.00 89.00 99 LEU A N 1
ATOM 721 C CA . LEU A 1 99 ? 13.651 -16.481 -33.921 1.00 89.00 99 LEU A CA 1
ATOM 722 C C . LEU A 1 99 ? 14.441 -15.247 -33.439 1.00 89.00 99 LEU A C 1
ATOM 724 O O . LEU A 1 99 ? 15.539 -14.955 -33.934 1.00 89.00 99 LEU A O 1
ATOM 728 N N . PRO A 1 100 ? 13.957 -14.539 -32.400 1.00 83.50 100 PRO A N 1
ATOM 729 C CA . PRO A 1 100 ? 14.558 -13.285 -31.946 1.00 83.50 100 PRO A CA 1
ATOM 730 C C . PRO A 1 100 ? 15.992 -13.454 -31.421 1.00 83.50 100 PRO A C 1
ATOM 732 O O . PRO A 1 100 ? 16.778 -12.508 -31.482 1.00 83.50 100 PRO A O 1
ATOM 735 N N . GLY A 1 101 ? 16.349 -14.641 -30.921 1.00 83.75 101 GLY A N 1
ATOM 736 C CA . GLY A 1 101 ? 17.706 -14.961 -30.470 1.00 83.75 101 GLY A CA 1
ATOM 737 C C . GLY A 1 101 ? 18.699 -15.090 -31.625 1.00 83.75 101 GLY A C 1
ATOM 738 O O . GLY A 1 101 ? 19.740 -14.432 -31.610 1.00 83.75 101 GLY A O 1
ATOM 739 N N . VAL A 1 102 ? 18.346 -15.866 -32.653 1.00 83.56 102 VAL A N 1
ATOM 740 C CA . VAL A 1 102 ? 19.192 -16.112 -33.834 1.00 83.56 102 VAL A CA 1
ATOM 741 C C . VAL A 1 102 ? 19.403 -14.818 -34.611 1.00 83.56 102 VAL A C 1
ATOM 743 O O . VAL A 1 102 ? 20.538 -14.483 -34.938 1.00 83.56 102 VAL A O 1
ATOM 746 N N . ARG A 1 103 ? 18.350 -14.010 -34.789 1.00 81.38 103 ARG A N 1
ATOM 747 C CA . ARG A 1 103 ? 18.459 -12.687 -35.418 1.00 81.38 103 ARG A CA 1
ATOM 748 C C . ARG A 1 103 ? 19.417 -11.758 -34.670 1.00 81.38 103 ARG A C 1
ATOM 750 O O . ARG A 1 103 ? 20.240 -11.093 -35.292 1.00 81.38 103 ARG A O 1
ATOM 757 N N . ARG A 1 104 ? 19.344 -11.709 -33.332 1.00 81.19 104 ARG A N 1
ATOM 758 C CA . ARG A 1 104 ? 20.260 -10.893 -32.508 1.00 81.19 104 ARG A CA 1
ATOM 759 C C . ARG A 1 104 ? 21.695 -11.409 -32.569 1.00 81.19 104 ARG A C 1
ATOM 761 O O . ARG A 1 104 ? 22.612 -10.594 -32.608 1.00 81.19 104 ARG A O 1
ATOM 768 N N . ALA A 1 105 ? 21.894 -12.725 -32.565 1.00 81.19 105 ALA A N 1
ATOM 769 C CA . ALA A 1 105 ? 23.215 -13.339 -32.660 1.00 81.19 105 ALA A CA 1
ATOM 770 C C . ALA A 1 105 ? 23.850 -13.093 -34.036 1.00 81.19 105 ALA A C 1
ATOM 772 O O . ALA A 1 105 ? 24.975 -12.604 -34.099 1.00 81.19 105 ALA A O 1
ATOM 773 N N . ALA A 1 106 ? 23.102 -13.321 -35.121 1.00 78.81 106 ALA A N 1
ATOM 774 C CA . ALA A 1 106 ? 23.533 -13.034 -36.485 1.00 78.81 106 ALA A CA 1
ATOM 775 C C . ALA A 1 106 ? 23.874 -11.548 -36.657 1.00 78.81 106 ALA A C 1
ATOM 777 O O . ALA A 1 106 ? 24.959 -11.225 -37.124 1.00 78.81 106 ALA A O 1
ATOM 778 N N . TYR A 1 107 ? 23.017 -10.641 -36.172 1.00 77.00 107 TYR A N 1
ATOM 779 C CA . TYR A 1 107 ? 23.272 -9.197 -36.200 1.00 77.00 107 TYR A CA 1
ATOM 780 C C . TYR A 1 107 ? 24.536 -8.799 -35.420 1.00 77.00 107 TYR A C 1
ATOM 782 O O . TYR A 1 107 ? 25.331 -7.982 -35.884 1.00 77.00 107 TYR A O 1
ATOM 790 N N . ARG A 1 108 ? 24.755 -9.382 -34.234 1.00 75.12 108 ARG A N 1
ATOM 791 C CA . ARG A 1 108 ? 25.971 -9.143 -33.438 1.00 75.12 108 ARG A CA 1
ATOM 792 C C . ARG A 1 108 ? 27.226 -9.685 -34.128 1.00 75.12 108 ARG A C 1
ATOM 794 O O . ARG A 1 108 ? 28.266 -9.043 -34.033 1.00 75.12 108 ARG A O 1
ATOM 801 N N . ALA A 1 109 ? 27.123 -10.815 -34.825 1.00 76.75 109 ALA A N 1
ATOM 802 C CA . ALA A 1 109 ? 28.237 -11.439 -35.535 1.00 76.75 109 ALA A CA 1
ATOM 803 C C . ALA A 1 109 ? 28.606 -10.714 -36.843 1.00 76.75 109 ALA A C 1
ATOM 805 O O . ALA A 1 109 ? 29.787 -10.628 -37.170 1.00 76.75 109 ALA A O 1
ATOM 806 N N . THR A 1 110 ? 27.626 -10.171 -37.578 1.00 74.19 110 THR A N 1
ATOM 807 C CA . THR A 1 110 ? 27.849 -9.556 -38.900 1.00 74.19 110 THR A CA 1
ATOM 808 C C . THR A 1 110 ? 27.996 -8.036 -38.842 1.00 74.19 110 THR A C 1
ATOM 810 O O . THR A 1 110 ? 28.998 -7.496 -39.301 1.00 74.19 110 THR A O 1
ATOM 813 N N . LEU A 1 111 ? 27.039 -7.330 -38.235 1.00 60.69 111 LEU A N 1
ATOM 814 C CA . LEU A 1 111 ? 27.017 -5.862 -38.168 1.00 60.69 111 LEU A CA 1
ATOM 815 C C . LEU A 1 111 ? 27.742 -5.316 -36.931 1.00 60.69 111 LEU A C 1
ATOM 817 O O . LEU A 1 111 ? 28.197 -4.174 -36.933 1.00 60.69 111 LEU A O 1
ATOM 821 N N . GLY A 1 112 ? 27.916 -6.133 -35.887 1.00 62.38 112 GLY A N 1
ATOM 822 C CA . GLY A 1 112 ? 28.694 -5.759 -34.700 1.00 62.38 112 GLY A CA 1
ATOM 823 C C . GLY A 1 112 ? 30.184 -5.532 -34.980 1.00 62.38 112 GLY A C 1
ATOM 824 O O . GLY A 1 112 ? 30.806 -4.717 -34.305 1.00 62.38 112 GLY A O 1
ATOM 825 N N . ARG A 1 113 ? 30.739 -6.191 -36.008 1.00 64.12 113 ARG A N 1
ATOM 826 C CA . ARG A 1 113 ? 32.161 -6.110 -36.390 1.00 64.12 113 ARG A CA 1
ATOM 827 C C . ARG A 1 113 ? 32.521 -4.834 -37.166 1.00 64.12 113 ARG A C 1
ATOM 829 O O . ARG A 1 113 ? 33.692 -4.487 -37.238 1.00 64.12 113 ARG A O 1
ATOM 836 N N . LEU A 1 114 ? 31.527 -4.130 -37.714 1.00 62.88 114 LEU A N 1
ATOM 837 C CA . LEU A 1 114 ? 31.707 -2.878 -38.467 1.00 62.88 114 LEU A CA 1
ATOM 838 C C . LEU A 1 114 ? 31.630 -1.624 -37.582 1.00 62.88 114 LEU A C 1
ATOM 840 O O . LEU A 1 114 ? 31.728 -0.501 -38.072 1.00 62.88 114 LEU A O 1
ATOM 844 N N . ARG A 1 115 ? 31.416 -1.791 -36.274 1.00 64.38 115 ARG A N 1
ATOM 845 C CA . ARG A 1 115 ? 31.258 -0.678 -35.341 1.00 64.38 115 ARG A CA 1
ATOM 846 C C . ARG A 1 115 ? 32.634 -0.239 -34.836 1.00 64.38 115 ARG A C 1
ATOM 848 O O . ARG A 1 115 ? 33.378 -1.070 -34.326 1.00 64.38 115 ARG A O 1
ATOM 855 N N . ASN A 1 116 ? 32.958 1.052 -34.961 1.00 76.88 116 ASN A N 1
ATOM 856 C CA . ASN A 1 116 ? 34.219 1.602 -34.453 1.00 76.88 116 ASN A CA 1
ATOM 857 C C . ASN A 1 116 ? 34.344 1.290 -32.941 1.00 76.88 116 ASN A C 1
ATOM 859 O O . ASN A 1 116 ? 33.439 1.672 -32.186 1.00 76.88 116 ASN A O 1
ATOM 863 N N . PRO A 1 117 ? 35.408 0.593 -32.489 1.00 77.38 117 PRO A N 1
ATOM 864 C CA . PRO A 1 117 ? 35.588 0.233 -31.083 1.00 77.38 117 PRO A CA 1
ATOM 865 C C . PRO A 1 117 ? 35.556 1.454 -30.156 1.00 77.38 117 PRO A C 1
ATOM 867 O O . PRO A 1 117 ? 34.928 1.394 -29.101 1.00 77.38 117 PRO A O 1
ATOM 870 N N . GLU A 1 118 ? 36.121 2.586 -30.576 1.00 81.00 118 GLU A N 1
ATOM 871 C CA . GLU A 1 118 ? 36.150 3.822 -29.782 1.00 81.00 118 GLU A CA 1
ATOM 872 C C . GLU A 1 118 ? 34.746 4.401 -29.569 1.00 81.00 118 GLU A C 1
ATOM 874 O O . GLU A 1 118 ? 34.394 4.822 -28.468 1.00 81.00 118 GLU A O 1
ATOM 879 N N . ALA A 1 119 ? 33.887 4.337 -30.591 1.00 81.00 119 ALA A N 1
ATOM 880 C CA . ALA A 1 119 ? 32.500 4.782 -30.480 1.00 81.00 119 ALA A CA 1
ATOM 881 C C . ALA A 1 119 ? 31.678 3.880 -29.542 1.00 81.00 119 ALA A C 1
ATOM 883 O O . ALA A 1 119 ? 30.764 4.347 -28.860 1.00 81.00 119 ALA A O 1
ATOM 884 N N . VAL A 1 120 ? 31.988 2.579 -29.486 1.00 83.75 120 VAL A N 1
ATOM 885 C CA . VAL A 1 120 ? 31.342 1.655 -28.543 1.00 83.75 120 VAL A CA 1
ATOM 886 C C . VAL A 1 120 ? 31.774 1.965 -27.115 1.00 83.75 120 VAL A C 1
ATOM 888 O O . VAL A 1 120 ? 30.896 2.065 -26.256 1.00 83.75 120 VAL A O 1
ATOM 891 N N . VAL A 1 121 ? 33.074 2.169 -26.884 1.00 86.38 121 VAL A N 1
ATOM 892 C CA . VAL A 1 121 ? 33.636 2.517 -25.569 1.00 86.38 121 VAL A CA 1
ATOM 893 C C . VAL A 1 121 ? 33.081 3.853 -25.078 1.00 86.38 121 VAL A C 1
ATOM 895 O O . VAL A 1 121 ? 32.485 3.886 -24.007 1.00 86.38 121 VAL A O 1
ATOM 898 N N . SER A 1 122 ? 33.117 4.907 -25.898 1.00 87.81 122 SER A N 1
ATOM 899 C CA . SER A 1 122 ? 32.527 6.211 -25.556 1.00 87.81 122 SER A CA 1
ATOM 900 C C . SER A 1 122 ? 31.027 6.104 -25.238 1.00 87.81 122 SER A C 1
ATOM 902 O O . SER A 1 122 ? 30.540 6.661 -24.252 1.00 87.81 122 SER A O 1
ATOM 904 N N . SER A 1 123 ? 30.273 5.302 -26.005 1.00 86.81 123 SER A N 1
ATOM 905 C CA . SER A 1 123 ? 28.855 5.063 -25.702 1.00 86.81 123 SER A CA 1
ATOM 906 C C . SER A 1 123 ? 28.637 4.269 -24.409 1.00 86.81 123 SER A C 1
ATOM 908 O O . SER A 1 123 ? 27.595 4.415 -23.770 1.00 86.81 123 SER A O 1
ATOM 910 N N . ALA A 1 124 ? 29.578 3.397 -24.042 1.00 90.06 124 ALA A N 1
ATOM 911 C CA . ALA A 1 124 ? 29.521 2.614 -22.817 1.00 90.06 124 ALA A CA 1
ATOM 912 C C . ALA A 1 124 ? 29.850 3.485 -21.601 1.00 90.06 124 ALA A C 1
ATOM 914 O O . ALA A 1 124 ? 29.136 3.401 -20.609 1.00 90.06 124 ALA A O 1
ATOM 915 N N . GLU A 1 125 ? 30.837 4.375 -21.702 1.00 92.38 125 GLU A N 1
ATOM 916 C CA . GLU A 1 125 ? 31.165 5.365 -20.671 1.00 92.38 125 GLU A CA 1
ATOM 917 C C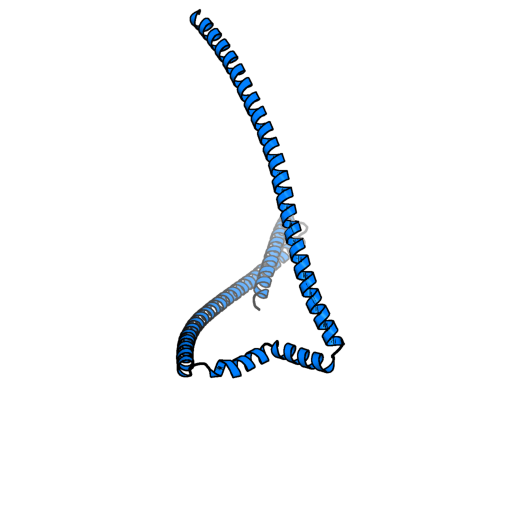 . GLU A 1 125 ? 29.991 6.312 -20.403 1.00 92.38 125 GLU A C 1
ATOM 919 O O . GLU A 1 125 ? 29.590 6.482 -19.253 1.00 92.38 125 GLU A O 1
ATOM 924 N N . ALA A 1 126 ? 29.353 6.836 -21.456 1.00 92.31 126 ALA A N 1
ATOM 925 C CA . ALA A 1 126 ? 28.147 7.655 -21.318 1.00 92.31 126 ALA A CA 1
ATOM 926 C C . ALA A 1 126 ? 26.981 6.880 -20.671 1.00 92.31 126 ALA A C 1
ATOM 928 O O . ALA A 1 126 ? 26.204 7.418 -19.883 1.00 92.31 126 ALA A O 1
ATOM 929 N N . LYS A 1 127 ? 26.843 5.583 -20.965 1.00 93.62 127 LYS A N 1
ATOM 930 C CA . LYS A 1 127 ? 25.837 4.740 -20.302 1.00 93.62 127 LYS A CA 1
ATOM 931 C C . LYS A 1 127 ? 26.192 4.475 -18.844 1.00 93.62 127 LYS A C 1
ATOM 933 O O . LYS A 1 127 ? 25.303 4.519 -18.005 1.00 93.62 127 LYS A O 1
ATOM 938 N N . LEU A 1 128 ? 27.457 4.232 -18.526 1.00 95.62 128 LEU A N 1
ATOM 939 C CA . LEU A 1 128 ? 27.901 4.007 -17.153 1.00 95.62 128 LEU A CA 1
ATOM 940 C C . LEU A 1 128 ? 27.720 5.257 -16.291 1.00 95.62 128 LEU A C 1
ATOM 942 O O . LEU A 1 128 ? 27.232 5.131 -15.172 1.00 95.62 128 LEU A O 1
ATOM 946 N N . SER A 1 129 ? 28.010 6.450 -16.817 1.00 94.12 129 SER A N 1
ATOM 947 C CA . SER A 1 129 ? 27.773 7.700 -16.087 1.00 94.12 129 SER A CA 1
ATOM 948 C C . SER A 1 129 ? 26.284 7.929 -15.816 1.00 94.12 129 SER A C 1
ATOM 950 O O . SER A 1 129 ? 25.905 8.245 -14.690 1.00 94.12 129 SER A O 1
ATOM 952 N N . THR A 1 130 ? 25.411 7.677 -16.800 1.00 94.44 130 THR A N 1
ATOM 953 C CA . THR A 1 130 ? 23.953 7.772 -16.589 1.00 94.44 130 THR A CA 1
ATOM 954 C C . THR A 1 130 ? 23.422 6.720 -15.615 1.00 94.44 130 THR A C 1
ATOM 956 O O . THR A 1 130 ? 22.517 7.016 -14.838 1.00 94.44 130 THR A O 1
ATOM 959 N N . ILE A 1 131 ? 23.973 5.502 -15.624 1.00 94.81 131 ILE A N 1
ATOM 960 C CA . ILE A 1 131 ? 23.623 4.461 -14.649 1.00 94.81 131 ILE A CA 1
ATOM 961 C C . ILE A 1 131 ? 24.086 4.867 -13.247 1.00 94.81 131 ILE A C 1
ATOM 963 O O . ILE A 1 131 ? 23.315 4.712 -12.304 1.00 94.81 131 ILE A O 1
ATOM 967 N N . GLY A 1 132 ? 25.294 5.421 -13.111 1.00 95.00 132 GLY A N 1
ATOM 968 C CA . GLY A 1 132 ? 25.812 5.943 -11.845 1.00 95.00 132 GLY A CA 1
ATOM 969 C C . GLY A 1 132 ? 24.908 7.029 -11.261 1.00 95.00 132 GLY A C 1
ATOM 970 O O . GLY A 1 132 ? 24.454 6.897 -10.128 1.00 95.00 132 GLY A O 1
ATOM 971 N N . ALA A 1 133 ? 24.542 8.028 -12.070 1.00 94.44 133 ALA A N 1
ATOM 972 C CA . ALA A 1 133 ? 23.631 9.097 -11.654 1.00 94.44 133 ALA A CA 1
ATOM 973 C C . ALA A 1 133 ? 22.259 8.561 -11.199 1.00 94.44 133 ALA A C 1
ATOM 975 O O . ALA A 1 133 ? 21.737 8.970 -10.165 1.00 94.44 133 ALA A O 1
ATOM 976 N N . LYS A 1 134 ? 21.695 7.587 -11.928 1.00 94.06 134 LYS A N 1
ATOM 977 C CA . LYS A 1 134 ? 20.425 6.944 -11.548 1.00 94.06 134 LYS A CA 1
ATOM 978 C C . LYS A 1 134 ? 20.537 6.116 -10.272 1.00 94.06 134 LYS A C 1
ATOM 980 O O . LYS A 1 134 ? 19.594 6.068 -9.491 1.00 94.06 134 LYS A O 1
ATOM 985 N N . ALA A 1 135 ? 21.665 5.445 -10.050 1.00 96.19 135 ALA A N 1
ATOM 986 C CA . ALA A 1 135 ? 21.884 4.672 -8.833 1.00 96.19 135 ALA A CA 1
ATOM 987 C C . ALA A 1 135 ? 21.936 5.580 -7.594 1.00 96.19 135 ALA A C 1
ATOM 989 O O . ALA A 1 135 ? 21.374 5.231 -6.555 1.00 96.19 135 ALA A O 1
ATOM 990 N N . GLU A 1 136 ? 22.556 6.755 -7.712 1.00 95.81 136 GLU A N 1
ATOM 991 C CA . GLU A 1 136 ? 22.564 7.767 -6.652 1.00 95.81 136 GLU A CA 1
ATOM 992 C C . GLU A 1 136 ? 21.162 8.330 -6.385 1.00 95.81 136 GLU A C 1
ATOM 994 O O . GLU A 1 136 ? 20.751 8.414 -5.224 1.00 95.81 136 GLU A O 1
ATOM 999 N N . GLU A 1 137 ? 20.399 8.635 -7.440 1.00 95.88 137 GLU A N 1
ATOM 1000 C CA . GLU A 1 137 ? 19.001 9.075 -7.344 1.00 95.88 137 GLU A CA 1
ATOM 1001 C C . GLU A 1 137 ? 18.133 8.030 -6.627 1.00 95.88 137 GLU A C 1
ATOM 1003 O O . GLU A 1 137 ? 17.502 8.340 -5.614 1.00 95.88 137 GLU A O 1
ATOM 1008 N N . PHE A 1 138 ? 18.186 6.763 -7.055 1.00 95.31 138 PHE A N 1
ATOM 1009 C CA . PHE A 1 138 ? 17.464 5.673 -6.394 1.00 95.31 138 PHE A CA 1
ATOM 1010 C C . PHE A 1 138 ? 17.917 5.460 -4.947 1.00 95.31 138 PHE A C 1
ATOM 1012 O O . PHE A 1 138 ? 17.094 5.173 -4.076 1.00 95.31 138 PHE A O 1
ATOM 1019 N N . GLY A 1 139 ? 19.207 5.637 -4.654 1.00 96.38 139 GLY A N 1
ATOM 1020 C CA . GLY A 1 139 ? 19.726 5.592 -3.289 1.00 96.38 139 GLY A CA 1
ATOM 1021 C C . GLY A 1 139 ? 19.130 6.690 -2.400 1.00 96.38 139 GLY A C 1
ATOM 1022 O O . GLY A 1 139 ? 18.721 6.419 -1.266 1.00 96.38 139 GLY A O 1
ATOM 1023 N N . ALA A 1 140 ? 19.036 7.919 -2.911 1.00 96.12 140 ALA A N 1
ATOM 1024 C CA . ALA A 1 140 ? 18.441 9.048 -2.201 1.00 96.12 140 ALA A CA 1
ATOM 1025 C C . ALA A 1 140 ? 16.925 8.875 -2.004 1.00 96.12 140 ALA A C 1
ATOM 1027 O O . ALA A 1 140 ? 16.415 9.072 -0.894 1.00 96.12 140 ALA A O 1
ATOM 1028 N N . GLU A 1 141 ? 16.207 8.447 -3.044 1.00 95.94 141 GLU A N 1
ATOM 1029 C CA . GLU A 1 141 ? 14.774 8.155 -2.972 1.00 95.94 141 GLU A CA 1
ATOM 1030 C C . GLU A 1 141 ? 14.471 7.018 -1.996 1.00 95.94 141 GLU A C 1
ATOM 1032 O O . GLU A 1 141 ? 13.576 7.151 -1.158 1.00 95.94 141 GLU A O 1
ATOM 1037 N N . SER A 1 142 ? 15.260 5.940 -2.024 1.00 95.38 142 SER A N 1
ATOM 1038 C CA . SER A 1 142 ? 15.120 4.815 -1.097 1.00 95.38 142 SER A CA 1
ATOM 1039 C C . SER A 1 142 ? 15.272 5.264 0.354 1.00 95.38 142 SER A C 1
ATOM 1041 O O . SER A 1 142 ? 14.456 4.896 1.198 1.00 95.38 142 SER A O 1
ATOM 1043 N N . ARG A 1 143 ? 16.273 6.098 0.666 1.00 96.62 143 ARG A N 1
ATOM 1044 C CA . ARG A 1 143 ? 16.464 6.638 2.026 1.00 96.62 143 ARG A CA 1
ATOM 1045 C C . ARG A 1 143 ? 15.285 7.506 2.462 1.00 96.62 143 ARG A C 1
ATOM 1047 O O . ARG A 1 143 ? 14.822 7.395 3.596 1.00 96.62 143 ARG A O 1
ATOM 1054 N N . LYS A 1 144 ? 14.757 8.336 1.560 1.00 96.94 144 LYS A N 1
ATOM 1055 C CA . LYS A 1 144 ? 13.581 9.177 1.826 1.00 96.94 144 LYS A CA 1
ATOM 1056 C C . LYS A 1 144 ? 12.329 8.339 2.089 1.00 96.94 144 LYS A C 1
ATOM 1058 O O . LYS A 1 144 ? 11.573 8.640 3.013 1.00 96.94 144 LYS A O 1
ATOM 1063 N N . LEU A 1 145 ? 12.106 7.293 1.296 1.00 96.81 145 LEU A N 1
ATOM 1064 C CA . LEU A 1 145 ? 10.990 6.365 1.477 1.00 96.81 145 LEU A CA 1
ATOM 1065 C C . LEU A 1 145 ? 11.132 5.561 2.771 1.00 96.81 145 LEU A C 1
ATOM 1067 O O . LEU A 1 145 ? 10.156 5.426 3.504 1.00 96.81 145 LEU A O 1
ATOM 1071 N N . GLN A 1 146 ? 12.342 5.110 3.100 1.00 96.69 146 GLN A N 1
ATOM 1072 C CA . GLN A 1 146 ? 12.621 4.417 4.355 1.00 96.69 146 GLN A CA 1
ATOM 1073 C C . GLN A 1 146 ? 12.344 5.311 5.570 1.00 96.69 146 GLN A C 1
ATOM 1075 O O . GLN A 1 146 ? 11.682 4.868 6.506 1.00 96.69 146 GLN A O 1
ATOM 1080 N N . GLY A 1 147 ? 12.765 6.580 5.537 1.00 96.69 147 GLY A N 1
ATOM 1081 C CA . GLY A 1 147 ? 12.454 7.541 6.600 1.00 96.69 147 GLY A CA 1
ATOM 1082 C C . GLY A 1 147 ? 10.946 7.766 6.769 1.00 96.69 147 GLY A C 1
ATOM 1083 O O . GLY A 1 147 ? 10.437 7.759 7.886 1.00 96.69 147 GLY A O 1
ATOM 1084 N N . ARG A 1 148 ? 10.198 7.881 5.661 1.00 96.44 148 ARG A N 1
ATOM 1085 C CA . ARG A 1 148 ? 8.725 7.974 5.696 1.00 96.44 148 ARG A CA 1
ATOM 1086 C C . ARG A 1 148 ? 8.074 6.717 6.275 1.00 96.44 148 ARG A C 1
ATOM 1088 O O . ARG A 1 148 ? 7.134 6.834 7.053 1.00 96.44 148 ARG A O 1
ATOM 1095 N N . ALA A 1 149 ? 8.572 5.535 5.919 1.00 96.56 149 ALA A N 1
ATOM 1096 C CA . ALA A 1 149 ? 8.064 4.267 6.434 1.00 96.56 149 ALA A CA 1
ATOM 1097 C C . ALA A 1 149 ? 8.309 4.119 7.945 1.00 96.56 149 ALA A C 1
ATOM 1099 O O . ALA A 1 149 ? 7.419 3.673 8.664 1.00 96.56 149 ALA A O 1
ATOM 1100 N N . GLN A 1 150 ? 9.480 4.536 8.438 1.00 97.25 150 GLN A N 1
ATOM 1101 C CA . GLN A 1 150 ? 9.792 4.529 9.870 1.00 97.25 150 GLN A CA 1
ATOM 1102 C C . GLN A 1 150 ? 8.886 5.480 10.657 1.00 97.25 150 GLN A C 1
ATOM 1104 O O . GLN A 1 150 ? 8.299 5.067 11.653 1.00 97.25 150 GLN A O 1
ATOM 1109 N N . LEU A 1 151 ? 8.691 6.711 10.173 1.00 97.12 151 LEU A N 1
ATOM 1110 C CA . LEU A 1 151 ? 7.770 7.664 10.802 1.00 97.12 151 LEU A CA 1
ATOM 1111 C C . LEU A 1 151 ? 6.329 7.134 10.829 1.00 97.12 151 LEU A C 1
ATOM 1113 O O . LEU A 1 151 ? 5.682 7.165 11.873 1.00 97.12 151 LEU A O 1
ATOM 1117 N N . ALA A 1 152 ? 5.847 6.573 9.715 1.00 97.31 152 ALA A N 1
ATOM 1118 C CA . ALA A 1 152 ? 4.521 5.961 9.655 1.00 97.31 152 ALA A CA 1
ATOM 1119 C C . ALA A 1 152 ? 4.385 4.775 10.627 1.00 97.31 152 ALA A C 1
ATOM 1121 O O . ALA A 1 152 ? 3.339 4.599 11.251 1.00 97.31 152 ALA A O 1
ATOM 1122 N N . HIS A 1 153 ? 5.443 3.977 10.797 1.00 95.62 153 HIS A N 1
ATOM 1123 C CA . HIS A 1 153 ? 5.462 2.885 11.767 1.00 95.62 153 HIS A CA 1
ATOM 1124 C C . HIS A 1 153 ? 5.383 3.400 13.211 1.00 95.62 153 HIS A C 1
ATOM 1126 O O . HIS A 1 153 ? 4.591 2.889 14.004 1.00 95.62 153 HIS A O 1
ATOM 1132 N N . GLU A 1 154 ? 6.142 4.441 13.558 1.00 96.81 154 GLU A N 1
ATOM 1133 C CA . GLU A 1 154 ? 6.066 5.066 14.882 1.00 96.81 154 GLU A CA 1
ATOM 1134 C C . GLU A 1 154 ? 4.673 5.641 15.170 1.00 96.81 154 GLU A C 1
ATOM 1136 O O . GLU A 1 154 ? 4.127 5.442 16.259 1.00 96.81 154 GLU A O 1
ATOM 1141 N N . GLU A 1 155 ? 4.064 6.322 14.198 1.00 96.50 155 GLU A N 1
ATOM 1142 C CA . GLU A 1 155 ? 2.700 6.846 14.311 1.00 96.50 155 GLU A CA 1
ATOM 1143 C C . GLU A 1 155 ? 1.665 5.729 14.461 1.00 96.50 155 GLU A C 1
ATOM 1145 O O . GLU A 1 155 ? 0.779 5.832 15.313 1.00 96.50 155 GLU A O 1
ATOM 1150 N N . MET A 1 156 ? 1.807 4.632 13.712 1.00 95.25 156 MET A N 1
ATOM 1151 C CA . MET A 1 156 ? 0.959 3.447 13.840 1.00 95.25 156 MET A CA 1
ATOM 1152 C C . MET A 1 156 ? 1.060 2.845 15.245 1.00 95.25 156 MET A C 1
ATOM 1154 O O . MET A 1 156 ? 0.037 2.601 15.883 1.00 95.25 156 MET A O 1
ATOM 1158 N N . MET A 1 157 ? 2.275 2.674 15.772 1.00 95.75 157 MET A N 1
ATOM 1159 C CA . MET A 1 157 ? 2.500 2.153 17.125 1.00 95.75 157 MET A CA 1
ATOM 1160 C C . MET A 1 157 ? 1.916 3.080 18.202 1.00 95.75 157 MET A C 1
ATOM 1162 O O . MET A 1 157 ? 1.308 2.623 19.177 1.00 95.75 157 MET A O 1
ATOM 1166 N N . ARG A 1 158 ? 2.020 4.402 18.021 1.00 95.25 158 ARG A N 1
ATOM 1167 C CA . ARG A 1 158 ? 1.362 5.389 18.895 1.00 95.25 158 ARG A CA 1
ATOM 1168 C C . ARG A 1 158 ? -0.164 5.322 18.789 1.00 95.25 158 ARG A C 1
ATOM 1170 O O . ARG A 1 158 ? -0.848 5.417 19.805 1.00 95.25 158 ARG A O 1
ATOM 1177 N N . GLY A 1 159 ? -0.715 5.144 17.591 1.00 95.06 159 GLY A N 1
ATOM 1178 C CA . GLY A 1 159 ? -2.149 4.940 17.381 1.00 95.06 159 GLY A CA 1
ATOM 1179 C C . GLY A 1 159 ? -2.649 3.669 18.071 1.00 95.06 159 GLY A C 1
ATOM 1180 O O . GLY A 1 159 ? -3.650 3.702 18.785 1.00 95.06 159 GLY A O 1
ATOM 1181 N N . TYR A 1 160 ? -1.894 2.579 17.944 1.00 93.25 160 TYR A N 1
ATOM 1182 C CA . TYR A 1 160 ? -2.193 1.287 18.554 1.00 93.25 160 TYR A CA 1
ATOM 1183 C C . TYR A 1 160 ? -2.210 1.349 20.086 1.00 93.25 160 TYR A C 1
ATOM 1185 O O . TYR A 1 160 ? -3.144 0.871 20.728 1.00 93.25 160 TYR A O 1
ATOM 1193 N N . THR A 1 161 ? -1.220 2.004 20.699 1.00 94.06 161 THR A N 1
ATOM 1194 C CA . THR A 1 161 ? -1.192 2.165 22.164 1.00 94.06 161 THR A CA 1
ATOM 1195 C C . THR A 1 161 ? -2.385 2.973 22.682 1.00 94.06 161 THR A C 1
ATOM 1197 O O . THR A 1 161 ? -2.976 2.594 23.696 1.00 94.06 161 THR A O 1
ATOM 1200 N N . LYS A 1 162 ? -2.810 4.022 21.964 1.00 95.06 162 LYS A N 1
ATOM 1201 C CA . LYS A 1 162 ? -4.031 4.787 22.285 1.00 95.06 162 LYS A CA 1
ATOM 1202 C C . LYS A 1 162 ? -5.300 3.942 22.147 1.00 95.06 162 LYS A C 1
ATOM 1204 O O . LYS A 1 162 ? -6.159 3.992 23.023 1.00 95.06 162 LYS A O 1
ATOM 1209 N N . LEU A 1 163 ? -5.404 3.142 21.086 1.00 94.19 163 LEU A N 1
ATOM 1210 C CA . LEU A 1 163 ? -6.539 2.247 20.847 1.00 94.19 163 LEU A CA 1
ATOM 1211 C C . LEU A 1 163 ? -6.668 1.199 21.967 1.00 94.19 163 LEU A C 1
ATOM 1213 O O . LEU A 1 163 ? -7.752 0.984 22.513 1.00 94.19 163 LEU A O 1
ATOM 1217 N N . LYS A 1 164 ? -5.536 0.621 22.385 1.00 93.88 164 LYS A N 1
ATOM 1218 C CA . LYS A 1 164 ? -5.459 -0.314 23.512 1.00 93.88 164 LYS A CA 1
ATOM 1219 C C . LYS A 1 164 ? -5.858 0.336 24.839 1.00 93.88 164 LYS A C 1
ATOM 1221 O O . LYS A 1 164 ? -6.576 -0.287 25.621 1.00 93.88 164 LYS A O 1
ATOM 1226 N N . ALA A 1 165 ? -5.432 1.574 25.094 1.00 95.06 165 ALA A N 1
ATOM 1227 C CA . ALA A 1 165 ? -5.838 2.322 26.284 1.00 95.06 165 ALA A CA 1
ATOM 1228 C C . ALA A 1 165 ? -7.358 2.576 26.302 1.00 95.06 165 ALA A C 1
ATOM 1230 O O . ALA A 1 165 ? -8.022 2.232 27.279 1.00 95.06 165 ALA A O 1
ATOM 1231 N N . ALA A 1 166 ? -7.930 3.050 25.190 1.00 94.88 166 ALA A N 1
ATOM 1232 C CA . ALA A 1 166 ? -9.373 3.262 25.057 1.00 94.88 166 ALA A CA 1
ATOM 1233 C C . ALA A 1 166 ? -10.175 1.962 25.258 1.00 94.88 166 ALA A C 1
ATOM 1235 O O . ALA A 1 166 ? -11.198 1.949 25.943 1.00 94.88 166 ALA A O 1
ATOM 1236 N N . ARG A 1 167 ? -9.682 0.829 24.736 1.00 94.56 167 ARG A N 1
ATOM 1237 C CA . ARG A 1 167 ? -10.282 -0.493 24.978 1.00 94.56 167 ARG A CA 1
ATOM 1238 C C . ARG A 1 167 ? -10.328 -0.841 26.465 1.00 94.56 167 ARG A C 1
ATOM 1240 O O . ARG A 1 167 ? -11.349 -1.333 26.943 1.00 94.56 167 ARG A O 1
ATOM 1247 N N . GLN A 1 168 ? -9.235 -0.611 27.192 1.00 95.50 168 GLN A N 1
ATOM 1248 C CA . GLN A 1 168 ? -9.170 -0.882 28.631 1.00 95.50 168 GLN A CA 1
ATOM 1249 C C . GLN A 1 168 ? -10.142 0.006 29.415 1.00 95.50 168 GLN A C 1
ATOM 1251 O O . GLN A 1 168 ? -10.799 -0.472 30.342 1.00 95.50 168 GLN A O 1
ATOM 1256 N N . GLU A 1 169 ? -10.277 1.276 29.036 1.00 96.25 169 GLU A N 1
ATOM 1257 C CA . GLU A 1 169 ? -11.257 2.190 29.630 1.00 96.25 169 GLU A CA 1
ATOM 1258 C C . GLU A 1 169 ? -12.696 1.724 29.377 1.00 96.25 169 GLU A C 1
ATOM 1260 O O . GLU A 1 169 ? -13.489 1.644 30.318 1.00 96.25 169 GLU A O 1
ATOM 1265 N N . LEU A 1 170 ? -13.015 1.304 28.149 1.00 95.62 170 LEU A N 1
ATOM 1266 C CA . LEU A 1 170 ? -14.323 0.734 27.814 1.00 95.62 170 LEU A CA 1
ATOM 1267 C C . LEU A 1 170 ? -14.614 -0.552 28.596 1.00 95.62 170 LEU A C 1
ATOM 1269 O O . LEU A 1 170 ? -15.728 -0.725 29.082 1.00 95.62 170 LEU A O 1
ATOM 1273 N N . GLN A 1 171 ? -13.629 -1.435 28.782 1.00 96.00 171 GLN A N 1
ATOM 1274 C CA . GLN A 1 171 ? -13.782 -2.651 29.595 1.00 96.00 171 GLN A CA 1
ATOM 1275 C C . GLN A 1 171 ? -14.036 -2.339 31.076 1.00 96.00 171 GLN A C 1
ATOM 1277 O O . GLN A 1 171 ? -14.858 -2.993 31.730 1.00 96.00 171 GLN A O 1
ATOM 1282 N N . ARG A 1 172 ? -13.360 -1.320 31.622 1.00 97.00 172 ARG A N 1
ATOM 1283 C CA . ARG A 1 172 ? -13.615 -0.835 32.988 1.00 97.00 172 ARG A CA 1
ATOM 1284 C C . ARG A 1 172 ? -15.029 -0.272 33.111 1.00 97.00 172 ARG A C 1
ATOM 1286 O O . ARG A 1 172 ? -15.719 -0.593 34.082 1.00 97.00 172 ARG A O 1
ATOM 1293 N N . LEU A 1 173 ? -15.477 0.507 32.125 1.00 97.00 173 LEU A N 1
ATOM 1294 C CA . LEU A 1 173 ? -16.832 1.052 32.080 1.00 97.00 173 LEU A CA 1
ATOM 1295 C C . LEU A 1 173 ? -17.883 -0.059 31.952 1.00 97.00 173 LEU A C 1
ATOM 1297 O O . LEU A 1 173 ? -18.845 -0.065 32.712 1.00 97.00 173 LEU A O 1
ATOM 1301 N N . GLU A 1 174 ? -17.674 -1.046 31.079 1.00 96.81 174 GLU A N 1
ATOM 1302 C CA . GLU A 1 174 ? -18.556 -2.212 30.938 1.00 96.81 174 GLU A CA 1
ATOM 1303 C C . GLU A 1 174 ? -18.687 -2.974 32.265 1.00 96.81 174 GLU A C 1
ATOM 1305 O O . GLU A 1 174 ? -19.788 -3.334 32.683 1.00 96.81 174 GLU A O 1
ATOM 1310 N N . SER A 1 175 ? -17.573 -3.161 32.977 1.00 96.50 175 SER A N 1
ATOM 1311 C CA . SER A 1 175 ? -17.552 -3.813 34.290 1.00 96.50 175 SER A CA 1
ATOM 1312 C C . SER A 1 175 ? -18.288 -2.996 35.359 1.00 96.50 175 SER A C 1
ATOM 1314 O O . SER A 1 175 ? -18.962 -3.564 36.225 1.00 96.50 175 SER A O 1
ATOM 1316 N N . ALA A 1 176 ? -18.180 -1.664 35.318 1.00 96.75 176 ALA A N 1
ATOM 1317 C CA . ALA A 1 176 ? -18.925 -0.764 36.196 1.00 96.75 176 ALA A CA 1
ATOM 1318 C C . ALA A 1 176 ? -20.433 -0.817 35.905 1.00 96.75 176 ALA A C 1
ATOM 1320 O O . ALA A 1 176 ? -21.211 -1.089 36.819 1.00 96.75 176 ALA A O 1
ATOM 1321 N N . VAL A 1 177 ? -20.834 -0.688 34.637 1.00 96.50 177 VAL A N 1
ATOM 1322 C CA . VAL A 1 177 ? -22.231 -0.818 34.193 1.00 96.50 177 VAL A CA 1
ATOM 1323 C C . VAL A 1 177 ? -22.790 -2.193 34.562 1.00 96.50 177 VAL A C 1
ATOM 1325 O O . VAL A 1 177 ? -23.894 -2.278 35.085 1.00 96.50 177 VAL A O 1
ATOM 1328 N N . GLY A 1 178 ? -22.020 -3.272 34.394 1.00 95.94 178 GLY A N 1
ATOM 1329 C CA . GLY A 1 178 ? -22.428 -4.623 34.787 1.00 95.94 178 GLY A CA 1
ATOM 1330 C C . GLY A 1 178 ? -22.611 -4.802 36.301 1.00 95.94 178 GLY A C 1
ATOM 1331 O O . GLY A 1 178 ? -23.427 -5.614 36.736 1.00 95.94 178 GLY A O 1
ATOM 1332 N N . ARG A 1 179 ? -21.888 -4.050 37.145 1.00 96.88 179 ARG A N 1
ATOM 1333 C CA . ARG A 1 179 ? -22.167 -3.991 38.595 1.00 96.88 179 ARG A CA 1
ATOM 1334 C C . ARG A 1 179 ? -23.481 -3.258 38.872 1.00 96.88 179 ARG A C 1
ATOM 1336 O O . ARG A 1 179 ? -24.314 -3.808 39.587 1.00 96.88 179 ARG A O 1
ATOM 1343 N N . SER A 1 180 ? -23.703 -2.098 38.256 1.00 95.69 180 SER A N 1
ATOM 1344 C CA . SER A 1 180 ? -24.957 -1.342 38.388 1.00 95.69 180 SER A CA 1
ATOM 1345 C C . SER A 1 180 ? -26.172 -2.114 37.862 1.00 95.69 180 SER A C 1
ATOM 1347 O O . SER A 1 180 ? -27.225 -2.083 38.489 1.00 95.69 180 SER A O 1
ATOM 1349 N N . GLU A 1 181 ? -26.023 -2.863 36.765 1.00 95.12 181 GLU A N 1
ATOM 1350 C CA . GLU A 1 181 ? -27.056 -3.747 36.211 1.00 95.12 181 GLU A CA 1
ATOM 1351 C C . GLU A 1 181 ? -27.464 -4.817 37.234 1.00 95.12 181 GLU A C 1
ATOM 1353 O O . GLU A 1 181 ? -28.652 -5.024 37.477 1.00 95.12 181 GLU A O 1
ATOM 1358 N N . ARG A 1 182 ? -26.486 -5.464 37.884 1.00 95.38 182 ARG A N 1
ATOM 1359 C CA . ARG A 1 182 ? -26.744 -6.464 38.932 1.00 95.38 182 ARG A CA 1
ATOM 1360 C C . ARG A 1 182 ? -27.441 -5.857 40.148 1.00 95.38 182 ARG A C 1
ATOM 1362 O O . ARG A 1 182 ? -28.390 -6.454 40.644 1.00 95.38 182 ARG A O 1
ATOM 1369 N N . MET A 1 183 ? -27.021 -4.670 40.590 1.00 94.62 183 MET A N 1
ATOM 1370 C CA . MET A 1 183 ? -27.675 -3.957 41.695 1.00 94.62 183 MET A CA 1
ATOM 1371 C C . MET A 1 183 ? -29.120 -3.575 41.350 1.00 94.62 183 MET A C 1
ATOM 1373 O O . MET A 1 183 ? -30.023 -3.831 42.138 1.00 94.62 183 MET A O 1
ATOM 1377 N N . ALA A 1 184 ? -29.362 -3.021 40.158 1.00 93.38 184 ALA A N 1
ATOM 1378 C CA . ALA A 1 184 ? -30.709 -2.690 39.693 1.00 93.38 184 ALA A CA 1
ATOM 1379 C C . ALA A 1 184 ? -31.591 -3.944 39.550 1.00 93.38 184 ALA A C 1
ATOM 1381 O O . ALA A 1 184 ? -32.775 -3.910 39.879 1.00 93.38 184 ALA A O 1
ATOM 1382 N N . GLY A 1 185 ? -31.009 -5.062 39.108 1.00 93.31 185 GLY A N 1
ATOM 1383 C CA . GLY A 1 185 ? -31.673 -6.362 39.062 1.00 93.31 185 GLY A CA 1
ATOM 1384 C C . GLY A 1 185 ? -32.078 -6.873 40.446 1.00 93.31 185 GLY A C 1
ATOM 1385 O O . GLY A 1 185 ? -33.207 -7.334 40.596 1.00 93.31 185 GLY A O 1
ATOM 1386 N N . ALA A 1 186 ? -31.200 -6.735 41.444 1.00 94.00 186 ALA A N 1
ATOM 1387 C CA . ALA A 1 186 ? -31.483 -7.097 42.834 1.00 94.00 186 ALA A CA 1
ATOM 1388 C C . ALA A 1 186 ? -32.599 -6.225 43.440 1.00 94.00 186 ALA A C 1
ATOM 1390 O O . ALA A 1 186 ? -33.573 -6.744 43.975 1.00 94.00 186 ALA A O 1
ATOM 1391 N N . VAL A 1 187 ? -32.542 -4.902 43.248 1.00 92.75 187 VAL A N 1
ATOM 1392 C CA . VAL A 1 187 ? -33.615 -3.993 43.694 1.00 92.75 187 VAL A CA 1
ATOM 1393 C C . VAL A 1 187 ? -34.947 -4.357 43.035 1.00 92.75 187 VAL A C 1
ATOM 1395 O O . VAL A 1 187 ? -35.985 -4.389 43.692 1.00 92.75 187 VAL A O 1
ATOM 1398 N N . LEU A 1 188 ? -34.941 -4.680 41.738 1.00 93.00 188 LEU A N 1
ATOM 1399 C CA . LEU A 1 188 ? -36.149 -5.107 41.038 1.00 93.00 188 LEU A CA 1
ATOM 1400 C C . LEU A 1 188 ? -36.689 -6.445 41.575 1.00 93.00 188 LEU A C 1
ATOM 1402 O O . LEU A 1 188 ? -37.910 -6.600 41.656 1.00 93.00 188 LEU A O 1
ATOM 1406 N N . SER A 1 189 ? -35.830 -7.407 41.938 1.00 91.75 189 SER A N 1
ATOM 1407 C CA . SER A 1 189 ? -36.270 -8.667 42.555 1.00 91.75 189 SER A CA 1
ATOM 1408 C C . SER A 1 189 ? -36.852 -8.457 43.949 1.00 91.75 189 SER A C 1
ATOM 1410 O O . SER A 1 189 ? -37.921 -8.999 44.235 1.00 91.75 189 SER A O 1
ATOM 1412 N N . ASP A 1 190 ? -36.229 -7.611 44.767 1.00 90.56 190 ASP A N 1
ATOM 1413 C CA . ASP A 1 190 ? -36.705 -7.289 46.115 1.00 90.56 190 ASP A CA 1
ATOM 1414 C C . ASP A 1 190 ? -38.064 -6.587 46.048 1.00 90.56 190 ASP A C 1
ATOM 1416 O O . ASP A 1 190 ? -39.023 -6.963 46.728 1.00 90.56 190 ASP A O 1
ATOM 1420 N N . LEU A 1 191 ? -38.199 -5.625 45.129 1.00 88.88 191 LEU A N 1
ATOM 1421 C CA . LEU A 1 191 ? -39.468 -4.958 44.881 1.00 88.88 191 LEU A CA 1
ATOM 1422 C C . LEU A 1 191 ? -40.530 -5.940 44.392 1.00 88.88 191 LEU A C 1
ATOM 1424 O O . LEU A 1 191 ? -41.681 -5.789 44.785 1.00 88.88 191 LEU A O 1
ATOM 1428 N N . ARG A 1 192 ? -40.210 -6.940 43.556 1.00 87.44 192 ARG A N 1
ATOM 1429 C CA . ARG A 1 192 ? -41.172 -7.975 43.116 1.00 87.44 192 ARG A CA 1
ATOM 1430 C C . ARG A 1 192 ? -41.691 -8.837 44.268 1.00 87.44 192 ARG A C 1
ATOM 1432 O O . ARG A 1 192 ? -42.852 -9.237 44.210 1.00 87.44 192 ARG A O 1
ATOM 1439 N N . ALA A 1 193 ? -40.895 -9.066 45.311 1.00 87.50 193 ALA A N 1
ATOM 1440 C CA . ALA A 1 193 ? -41.332 -9.804 46.496 1.00 87.50 193 ALA A CA 1
ATOM 1441 C C . ALA A 1 193 ? -42.393 -9.035 47.317 1.00 87.50 193 ALA A C 1
ATOM 1443 O O . ALA A 1 193 ? -43.302 -9.640 47.885 1.00 87.50 193 ALA A O 1
ATOM 1444 N N . MET A 1 194 ? -42.355 -7.696 47.327 1.00 82.12 194 MET A N 1
ATOM 1445 C CA . MET A 1 194 ? -43.280 -6.847 48.100 1.00 82.12 194 MET A CA 1
ATOM 1446 C C . MET A 1 194 ? -44.627 -6.603 47.387 1.00 82.12 194 MET A C 1
ATOM 1448 O O . MET A 1 194 ? -44.936 -5.499 46.935 1.00 82.12 194 MET A O 1
ATOM 1452 N N . ARG A 1 195 ? -45.452 -7.648 47.242 1.00 68.44 195 ARG A N 1
ATOM 1453 C CA . ARG A 1 195 ? -46.689 -7.652 46.425 1.00 68.44 195 ARG A CA 1
ATOM 1454 C C . ARG A 1 195 ? -47.806 -6.694 46.887 1.00 68.44 195 ARG A C 1
ATOM 1456 O O . ARG A 1 195 ? -48.664 -6.369 46.077 1.00 68.44 195 ARG A O 1
ATOM 1463 N N . GLN A 1 196 ? -47.795 -6.229 48.137 1.00 69.88 196 GLN A N 1
ATOM 1464 C CA . GLN A 1 196 ? -48.927 -5.520 48.762 1.00 69.88 196 GLN A CA 1
ATOM 1465 C C . GLN A 1 196 ? -48.784 -3.986 48.832 1.00 69.88 196 GLN A C 1
ATOM 1467 O O . GLN A 1 196 ? -49.715 -3.320 49.273 1.00 69.88 196 GLN A O 1
ATOM 1472 N N . ASN A 1 197 ? -47.655 -3.404 48.407 1.00 78.62 197 ASN A N 1
ATOM 1473 C CA . ASN A 1 197 ? -47.411 -1.963 48.548 1.00 78.62 197 ASN A CA 1
ATOM 1474 C C . ASN A 1 197 ? -47.596 -1.214 47.204 1.00 78.62 197 ASN A C 1
ATOM 1476 O O . ASN A 1 197 ? -46.858 -1.506 46.261 1.00 78.62 197 ASN A O 1
ATOM 1480 N N . PRO A 1 198 ? -48.520 -0.237 47.087 1.00 77.25 198 PRO A N 1
ATOM 1481 C CA . PRO A 1 198 ? -48.757 0.505 45.841 1.00 77.25 198 PRO A CA 1
ATOM 1482 C C . PRO A 1 198 ? -47.563 1.368 45.398 1.00 77.25 198 PRO A C 1
ATOM 1484 O O . PRO A 1 198 ? -47.308 1.494 44.206 1.00 77.25 198 PRO A O 1
ATOM 1487 N N . ARG A 1 199 ? -46.730 1.878 46.316 1.00 81.31 199 ARG A N 1
ATOM 1488 C CA . ARG A 1 199 ? -45.472 2.552 45.920 1.00 81.31 199 ARG A CA 1
ATOM 1489 C C . ARG A 1 199 ? -44.473 1.594 45.266 1.00 81.31 199 ARG A C 1
ATOM 1491 O O . ARG A 1 199 ? -43.653 2.008 44.451 1.00 81.31 199 ARG A O 1
ATOM 1498 N N . ALA A 1 200 ? -44.539 0.302 45.593 1.00 81.00 200 ALA A N 1
ATOM 1499 C CA . ALA A 1 200 ? -43.647 -0.688 45.003 1.00 81.00 200 ALA A CA 1
ATOM 1500 C C . ALA A 1 200 ? -43.971 -0.947 43.524 1.00 81.00 200 ALA A C 1
ATOM 1502 O O . ALA A 1 200 ? -43.073 -1.335 42.782 1.00 81.00 200 ALA A O 1
ATOM 1503 N N . THR A 1 201 ? -45.207 -0.730 43.058 1.00 83.31 201 THR A N 1
ATOM 1504 C CA . THR A 1 201 ? -45.536 -0.916 41.635 1.00 83.31 201 THR A CA 1
ATOM 1505 C C . THR A 1 201 ? -44.924 0.167 40.750 1.00 83.31 201 THR A C 1
ATOM 1507 O O . THR A 1 201 ? -44.361 -0.172 39.711 1.00 83.31 201 THR A O 1
ATOM 1510 N N . GLU A 1 202 ? -44.932 1.429 41.187 1.00 87.19 202 GLU A N 1
ATOM 1511 C CA . GLU A 1 202 ? -44.285 2.542 40.471 1.00 87.19 202 GLU A CA 1
ATOM 1512 C C . GLU A 1 202 ? -42.757 2.364 40.431 1.00 87.19 202 GLU A C 1
ATOM 1514 O O . GLU A 1 202 ? -42.138 2.373 39.361 1.00 87.19 202 GLU A O 1
ATOM 1519 N N . LEU A 1 203 ? -42.151 2.057 41.584 1.00 89.81 203 LEU A N 1
ATOM 1520 C CA . LEU A 1 203 ? -40.714 1.784 41.693 1.00 89.81 203 LEU A CA 1
ATOM 1521 C C . LEU A 1 203 ? -40.271 0.584 40.841 1.00 89.81 203 LEU A C 1
ATOM 1523 O O . LEU A 1 203 ? -39.162 0.591 40.309 1.00 89.81 203 LEU A O 1
ATOM 1527 N N . ARG A 1 204 ? -41.121 -0.440 40.660 1.00 89.25 204 ARG A N 1
ATOM 1528 C CA . ARG A 1 204 ? -40.828 -1.567 39.754 1.00 89.25 204 ARG A CA 1
ATOM 1529 C C . ARG A 1 204 ? -40.740 -1.118 38.304 1.00 89.25 204 ARG A C 1
ATOM 1531 O O . ARG A 1 204 ? -39.827 -1.567 37.615 1.00 89.25 204 ARG A O 1
ATOM 1538 N N . SER A 1 205 ? -41.667 -0.280 37.833 1.00 90.06 205 SER A N 1
ATOM 1539 C CA . SER A 1 205 ? -41.607 0.226 36.457 1.00 90.06 205 SER A CA 1
ATOM 1540 C C . SER A 1 205 ? -40.355 1.067 36.227 1.00 90.06 205 SER A C 1
ATOM 1542 O O . SER A 1 205 ? -39.639 0.833 35.256 1.00 90.06 205 SER A O 1
ATOM 1544 N N . GLU A 1 206 ? -40.006 1.956 37.159 1.00 92.31 206 GLU A N 1
ATOM 1545 C CA . GLU A 1 206 ? -38.785 2.758 37.049 1.00 92.31 206 GLU A CA 1
ATOM 1546 C C . GLU A 1 206 ? -37.509 1.910 37.113 1.00 92.31 206 GLU A C 1
ATOM 1548 O O . GLU A 1 206 ? -36.593 2.097 36.308 1.00 92.31 206 GLU A O 1
ATOM 1553 N N . ALA A 1 207 ? -37.437 0.954 38.045 1.00 91.94 207 ALA A N 1
ATOM 1554 C CA . ALA A 1 207 ? -36.297 0.049 38.167 1.00 91.94 207 ALA A CA 1
ATOM 1555 C C . ALA A 1 207 ? -36.148 -0.840 36.923 1.00 91.94 207 ALA A C 1
ATOM 1557 O O . ALA A 1 207 ? -35.030 -1.052 36.454 1.00 91.94 207 ALA A O 1
ATOM 1558 N N . ALA A 1 208 ? -37.259 -1.313 36.347 1.00 92.69 208 ALA A N 1
ATOM 1559 C CA . ALA A 1 208 ? -37.251 -2.083 35.108 1.00 92.69 208 ALA A CA 1
ATOM 1560 C C . ALA A 1 208 ? -36.741 -1.254 33.918 1.00 92.69 208 ALA A C 1
ATOM 1562 O O . ALA A 1 208 ? -35.905 -1.748 33.162 1.00 92.69 208 ALA A O 1
ATOM 1563 N N . LEU A 1 209 ? -37.171 0.007 33.791 1.00 94.88 209 LEU A N 1
ATOM 1564 C CA . LEU A 1 209 ? -36.693 0.921 32.748 1.00 94.88 209 LEU A CA 1
ATOM 1565 C C . LEU A 1 209 ? -35.190 1.205 32.884 1.00 94.88 209 LEU A C 1
ATOM 1567 O O . LEU A 1 209 ? -34.436 1.064 31.917 1.00 94.88 209 LEU A O 1
ATOM 1571 N N . LYS A 1 210 ? -34.720 1.533 34.095 1.00 94.69 210 LYS A N 1
ATOM 1572 C CA . LYS A 1 210 ? -33.289 1.759 34.367 1.00 94.69 210 LYS A CA 1
ATOM 1573 C C . LYS A 1 210 ? -32.460 0.503 34.088 1.00 94.69 210 LYS A C 1
ATOM 1575 O O . LYS A 1 210 ? -31.392 0.596 33.486 1.00 94.69 210 LYS A O 1
ATOM 1580 N N . LEU A 1 211 ? -32.965 -0.678 34.449 1.00 95.44 211 LEU A N 1
ATOM 1581 C CA . LEU A 1 211 ? -32.314 -1.954 34.152 1.00 95.44 211 LEU A CA 1
ATOM 1582 C C . LEU A 1 211 ? -32.215 -2.212 32.641 1.00 95.44 211 LEU A C 1
ATOM 1584 O O . LEU A 1 211 ? -31.158 -2.628 32.166 1.00 95.44 211 LEU A O 1
ATOM 1588 N N . SER A 1 212 ? -33.283 -1.959 31.875 1.00 95.06 212 SER A N 1
ATOM 1589 C CA . SER A 1 212 ? -33.240 -2.121 30.416 1.00 95.06 212 SER A CA 1
ATOM 1590 C C . SER A 1 212 ? -32.251 -1.165 29.751 1.00 95.06 212 SER A C 1
ATOM 1592 O O . SER A 1 212 ? -31.513 -1.589 28.863 1.00 95.06 212 SER A O 1
ATOM 1594 N N . LEU A 1 213 ? -32.162 0.082 30.229 1.00 96.12 213 LEU A N 1
ATOM 1595 C CA . LEU A 1 213 ? -31.189 1.059 29.733 1.00 96.12 213 LEU A CA 1
ATOM 1596 C C . LEU A 1 213 ? -29.749 0.605 30.005 1.00 96.12 213 LEU A C 1
ATOM 1598 O O . LEU A 1 213 ? -28.920 0.627 29.098 1.00 96.12 213 LEU A O 1
ATOM 1602 N N . LEU A 1 214 ? -29.458 0.121 31.218 1.00 96.06 214 LEU A N 1
ATOM 1603 C CA . LEU A 1 214 ? -28.130 -0.395 31.572 1.00 96.06 214 LEU A CA 1
ATOM 1604 C C . LEU A 1 214 ? -27.740 -1.612 30.721 1.00 96.06 214 LEU A C 1
ATOM 1606 O O . LEU A 1 214 ? -26.603 -1.703 30.258 1.00 96.06 214 LEU A O 1
ATOM 1610 N N . ARG A 1 215 ? -28.684 -2.523 30.452 1.00 95.94 215 ARG A N 1
ATOM 1611 C CA . ARG A 1 215 ? -28.468 -3.663 29.544 1.00 95.94 215 ARG A CA 1
ATOM 1612 C C . ARG A 1 215 ? -28.151 -3.221 28.124 1.00 95.94 215 ARG A C 1
ATOM 1614 O O . ARG A 1 215 ? -27.219 -3.743 27.511 1.00 95.94 215 ARG A O 1
ATOM 1621 N N . GLN A 1 216 ? -28.901 -2.249 27.610 1.00 96.25 216 GLN A N 1
ATOM 1622 C CA . GLN A 1 216 ? -28.671 -1.700 26.280 1.00 96.25 216 GLN A CA 1
ATOM 1623 C C . GLN A 1 216 ? -27.284 -1.050 26.193 1.00 96.25 216 GLN A C 1
ATOM 1625 O O . GLN A 1 216 ? -26.514 -1.397 25.295 1.00 96.25 216 GLN A O 1
ATOM 1630 N N . GLN A 1 217 ? -26.927 -0.200 27.161 1.00 95.81 217 GLN A N 1
ATOM 1631 C CA . GLN A 1 217 ? -25.608 0.436 27.247 1.00 95.81 217 GLN A CA 1
ATOM 1632 C C . GLN A 1 217 ? -24.482 -0.597 27.311 1.00 95.81 217 GLN A C 1
ATOM 1634 O O . GLN A 1 217 ? -23.517 -0.507 26.556 1.00 95.81 217 GLN A O 1
ATOM 1639 N N . ARG A 1 218 ? -24.628 -1.634 28.142 1.00 95.38 218 ARG A N 1
ATOM 1640 C CA . ARG A 1 218 ? -23.644 -2.715 28.236 1.00 95.38 218 ARG A CA 1
ATOM 1641 C C . ARG A 1 218 ? -23.460 -3.451 26.909 1.00 95.38 218 ARG A C 1
ATOM 1643 O O . ARG A 1 218 ? -22.329 -3.688 26.497 1.00 95.38 218 ARG A O 1
ATOM 1650 N N . SER A 1 219 ? -24.553 -3.786 26.223 1.00 96.06 219 SER A N 1
ATOM 1651 C CA . SER A 1 219 ? -24.486 -4.465 24.923 1.00 96.06 219 SER A CA 1
ATOM 1652 C C . SER A 1 219 ? -23.816 -3.604 23.844 1.00 96.06 219 SER A C 1
ATOM 1654 O O . SER A 1 219 ? -23.087 -4.135 23.008 1.00 96.06 219 SER A O 1
ATOM 1656 N N . ALA A 1 220 ? -24.010 -2.280 23.884 1.00 96.06 220 ALA A N 1
ATOM 1657 C CA . ALA A 1 220 ? -23.335 -1.341 22.995 1.00 96.06 220 ALA A CA 1
ATOM 1658 C C . ALA A 1 220 ? -21.828 -1.287 23.293 1.00 96.06 220 ALA A C 1
ATOM 1660 O O . ALA A 1 220 ? -21.026 -1.486 22.385 1.00 96.06 220 ALA A O 1
ATOM 1661 N N . LEU A 1 221 ? -21.440 -1.154 24.568 1.00 96.25 221 LEU A N 1
ATOM 1662 C CA . LEU A 1 221 ? -20.031 -1.180 24.985 1.00 96.25 221 LEU A CA 1
ATOM 1663 C C . LEU A 1 221 ? -19.327 -2.478 24.565 1.00 96.25 221 LEU A C 1
ATOM 1665 O O . LEU A 1 221 ? -18.205 -2.440 24.068 1.00 96.25 221 LEU A O 1
ATOM 1669 N N . GLN A 1 222 ? -19.989 -3.630 24.694 1.00 95.75 222 GLN A N 1
ATOM 1670 C CA . GLN A 1 222 ? -19.431 -4.911 24.252 1.00 95.75 222 GLN A CA 1
ATOM 1671 C C . GLN A 1 222 ? -19.205 -4.980 22.737 1.00 95.75 222 GLN A C 1
ATOM 1673 O O . GLN A 1 222 ? -18.241 -5.612 22.302 1.00 95.75 222 GLN A O 1
ATOM 1678 N N . LYS A 1 223 ? -20.069 -4.355 21.926 1.00 96.00 223 LYS A N 1
ATOM 1679 C CA . LYS A 1 223 ? -19.876 -4.276 20.469 1.00 96.00 223 LYS A CA 1
ATOM 1680 C C . LYS A 1 223 ? -18.650 -3.435 20.129 1.00 96.00 223 LYS A C 1
ATOM 1682 O O . LYS A 1 223 ? -17.818 -3.901 19.357 1.00 96.00 223 LYS A O 1
ATOM 1687 N N . GLU A 1 224 ? -18.499 -2.275 20.765 1.00 93.81 224 GLU A N 1
ATOM 1688 C CA . GLU A 1 224 ? -17.330 -1.407 20.579 1.00 93.81 224 GLU A CA 1
ATOM 1689 C C . GLU A 1 224 ? -16.034 -2.110 20.999 1.00 93.81 224 GLU A C 1
ATOM 1691 O O . GLU A 1 224 ? -15.073 -2.156 20.238 1.00 93.81 224 GLU A O 1
ATOM 1696 N N . ILE A 1 225 ? -16.016 -2.766 22.165 1.00 94.69 225 ILE A N 1
ATOM 1697 C CA . ILE A 1 225 ? -14.845 -3.525 22.633 1.00 94.69 225 ILE A CA 1
ATOM 1698 C C . ILE A 1 225 ? -14.474 -4.634 21.642 1.00 94.69 225 ILE A C 1
ATOM 1700 O O . ILE A 1 225 ? -13.292 -4.820 21.357 1.00 94.69 225 ILE A O 1
ATOM 1704 N N . LYS A 1 226 ? -15.458 -5.374 21.114 1.00 94.62 226 LYS A N 1
ATOM 1705 C CA . LYS A 1 226 ? -15.220 -6.423 20.110 1.00 94.62 226 LYS A CA 1
ATOM 1706 C C . LYS A 1 226 ? -14.704 -5.848 18.794 1.00 94.62 226 LYS A C 1
ATOM 1708 O O . LYS A 1 226 ? -13.811 -6.440 18.199 1.00 94.62 226 LYS A O 1
ATOM 1713 N N . TRP A 1 227 ? -15.238 -4.710 18.356 1.00 93.94 227 TRP A N 1
ATOM 1714 C CA . TRP A 1 227 ? -14.780 -4.033 17.146 1.00 93.94 227 TRP A CA 1
ATOM 1715 C C . TRP A 1 227 ? -13.333 -3.553 17.279 1.00 93.94 227 TRP A C 1
ATOM 1717 O O . TRP A 1 227 ? -12.528 -3.797 16.384 1.00 93.94 227 TRP A O 1
ATOM 1727 N N . ILE A 1 228 ? -12.977 -2.956 18.421 1.00 91.56 228 ILE A N 1
ATOM 1728 C CA . ILE A 1 228 ? -11.597 -2.560 18.721 1.00 91.56 228 ILE A CA 1
ATOM 1729 C C . ILE A 1 228 ? -10.691 -3.799 18.778 1.00 91.56 228 ILE A C 1
ATOM 1731 O O . ILE A 1 228 ? -9.626 -3.806 18.175 1.00 91.56 228 ILE A O 1
ATOM 1735 N N . ALA A 1 229 ? -11.141 -4.878 19.426 1.00 88.81 229 ALA A N 1
ATOM 1736 C CA . ALA A 1 229 ? -10.385 -6.125 19.527 1.00 88.81 229 ALA A CA 1
ATOM 1737 C C . ALA A 1 229 ? -10.111 -6.797 18.176 1.00 88.81 229 ALA A C 1
ATOM 1739 O O . ALA A 1 229 ? -9.063 -7.408 18.008 1.00 88.81 229 ALA A O 1
ATOM 1740 N N . ALA A 1 230 ? -11.038 -6.697 17.222 1.00 90.06 230 ALA A N 1
ATOM 1741 C CA . ALA A 1 230 ? -10.863 -7.253 15.882 1.00 90.06 230 ALA A CA 1
ATOM 1742 C C . ALA A 1 230 ? -9.796 -6.510 15.061 1.00 90.06 230 ALA A C 1
ATOM 1744 O O . ALA A 1 230 ? -9.300 -7.051 14.078 1.00 90.06 230 ALA A O 1
ATOM 1745 N N . LYS A 1 231 ? -9.451 -5.279 15.455 1.00 83.31 231 LYS A N 1
ATOM 1746 C CA . LYS A 1 231 ? -8.395 -4.477 14.829 1.00 83.31 231 LYS A CA 1
ATOM 1747 C C . LYS A 1 231 ? -7.011 -4.693 15.449 1.00 83.31 231 LYS A C 1
ATOM 1749 O O . LYS A 1 231 ? -6.051 -4.151 14.918 1.00 83.31 231 LYS A O 1
ATOM 1754 N N . ASP A 1 232 ? -6.905 -5.474 16.527 1.00 71.31 232 ASP A N 1
ATOM 1755 C CA . ASP A 1 232 ? -5.640 -5.802 17.207 1.00 71.31 232 ASP A CA 1
ATOM 1756 C C . ASP A 1 232 ? -4.877 -6.983 16.538 1.00 71.31 232 ASP A C 1
ATOM 1758 O O . ASP A 1 232 ? -4.207 -7.742 17.239 1.00 71.31 232 ASP A O 1
ATOM 1762 N N . VAL A 1 233 ? -4.987 -7.179 15.212 1.00 53.88 233 VAL A N 1
ATOM 1763 C CA . VAL A 1 233 ? -4.258 -8.236 14.462 1.00 53.88 233 VAL A CA 1
ATOM 1764 C C . VAL A 1 233 ? -2.967 -7.696 13.862 1.00 53.88 233 VAL A C 1
ATOM 1766 O O . VAL A 1 233 ? -3.033 -6.631 13.209 1.00 53.88 233 VAL A O 1
#